Protein AF-A0A928Y426-F1 (afdb_monomer_lite)

Secondary structure (DSSP, 8-state):
--HHHHHHHHTTPPP-HHHHHHHHH--HHHHHHHHHHHHTT-GGGTTHHHHHHH----GGGS-HHHHTS-HHHHHHHHHHHHTT---HHHHHHHHHHHS-HHHHHHHHHHHHHHHHHHHSGGGHHHHS--TT-TT--PPP--HHHHHHTT--------TTT-HHHHHHHHHHHHHHHHHHHHHHHHHHT--

Structure (mmCIF, N/CA/C/O backbone):
data_AF-A0A928Y426-F1
#
_entry.id   AF-A0A928Y426-F1
#
loop_
_atom_site.group_PDB
_atom_site.id
_atom_site.type_symbol
_atom_site.label_atom_id
_atom_site.label_alt_id
_atom_site.label_comp_id
_atom_site.label_asym_id
_atom_site.label_entity_id
_atom_site.label_seq_id
_atom_site.pdbx_PDB_ins_code
_atom_site.Cartn_x
_atom_site.Cartn_y
_atom_site.Cartn_z
_atom_site.occupancy
_atom_site.B_iso_or_equiv
_atom_site.auth_seq_id
_atom_site.auth_comp_id
_atom_site.auth_asym_id
_atom_site.auth_atom_id
_atom_site.pdbx_PDB_model_num
ATOM 1 N N . MET A 1 1 ? 8.327 -2.956 -0.388 1.00 43.41 1 MET A N 1
ATOM 2 C CA . MET A 1 1 ? 7.237 -3.120 -1.381 1.00 43.41 1 MET A CA 1
ATOM 3 C C . MET A 1 1 ? 6.095 -2.187 -0.991 1.00 43.41 1 MET A C 1
ATOM 5 O O . MET A 1 1 ? 5.639 -2.289 0.141 1.00 43.41 1 MET A O 1
ATOM 9 N N . ASN A 1 2 ? 5.716 -1.233 -1.851 1.00 68.06 2 ASN A N 1
ATOM 10 C CA . ASN A 1 2 ? 4.832 -0.109 -1.499 1.00 68.06 2 ASN A CA 1
ATOM 11 C C . ASN A 1 2 ? 3.421 -0.568 -1.108 1.00 68.06 2 ASN A C 1
ATOM 13 O O . ASN A 1 2 ? 2.646 -1.008 -1.957 1.00 68.06 2 ASN A O 1
ATOM 17 N N . VAL A 1 3 ? 3.082 -0.442 0.170 1.00 74.50 3 VAL A N 1
ATOM 18 C CA . VAL A 1 3 ? 1.784 -0.855 0.713 1.00 74.50 3 VAL A CA 1
ATOM 19 C C . VAL A 1 3 ? 0.638 -0.051 0.090 1.00 74.50 3 VAL A C 1
ATOM 21 O O . VAL A 1 3 ? -0.395 -0.634 -0.222 1.00 74.50 3 VAL A O 1
ATOM 24 N N . MET A 1 4 ? 0.832 1.245 -0.183 1.00 74.25 4 MET A N 1
ATOM 25 C CA . MET A 1 4 ? -0.203 2.092 -0.791 1.00 74.25 4 MET A CA 1
ATOM 26 C C . MET A 1 4 ? -0.490 1.702 -2.236 1.00 74.25 4 MET A C 1
ATOM 28 O O . MET A 1 4 ? -1.647 1.583 -2.613 1.00 74.25 4 MET A O 1
ATOM 32 N N . ALA A 1 5 ? 0.548 1.443 -3.038 1.00 68.88 5 ALA A N 1
ATOM 33 C CA . ALA A 1 5 ? 0.358 0.998 -4.418 1.00 68.88 5 ALA A CA 1
ATOM 34 C C . ALA A 1 5 ? -0.376 -0.350 -4.467 1.00 68.88 5 ALA A C 1
ATOM 36 O O . ALA A 1 5 ? -1.279 -0.529 -5.277 1.00 68.88 5 ALA A O 1
ATOM 37 N N . ARG A 1 6 ? -0.049 -1.276 -3.555 1.00 71.94 6 ARG A N 1
ATOM 38 C CA . ARG A 1 6 ? -0.772 -2.551 -3.427 1.00 71.94 6 ARG A CA 1
ATOM 39 C C . ARG A 1 6 ? -2.228 -2.351 -3.005 1.00 71.94 6 ARG A C 1
ATOM 41 O O . ARG A 1 6 ? -3.095 -3.017 -3.558 1.00 71.94 6 ARG A O 1
ATOM 48 N N . ALA A 1 7 ? -2.494 -1.437 -2.072 1.00 79.25 7 ALA A N 1
ATOM 49 C CA . ALA A 1 7 ? -3.850 -1.096 -1.652 1.00 79.25 7 ALA A CA 1
ATOM 50 C C . ALA A 1 7 ? -4.660 -0.460 -2.795 1.00 79.25 7 ALA A C 1
ATOM 52 O O . ALA A 1 7 ? -5.790 -0.868 -3.037 1.00 79.25 7 ALA A O 1
ATOM 53 N N . LEU A 1 8 ? -4.070 0.474 -3.547 1.00 77.12 8 LEU A N 1
ATOM 54 C CA . LEU A 1 8 ? -4.697 1.113 -4.709 1.00 77.12 8 LEU A CA 1
ATOM 55 C C . LEU A 1 8 ? -5.036 0.092 -5.798 1.00 77.12 8 LEU A C 1
ATOM 57 O O . LEU A 1 8 ? -6.177 0.044 -6.250 1.00 77.12 8 LEU A O 1
ATOM 61 N N . VAL A 1 9 ? -4.089 -0.784 -6.146 1.00 75.06 9 VAL A N 1
ATOM 62 C CA . VAL A 1 9 ? -4.317 -1.860 -7.124 1.00 75.06 9 VAL A CA 1
ATOM 63 C C . VAL A 1 9 ? -5.414 -2.815 -6.651 1.00 75.06 9 VAL A C 1
ATOM 65 O O . VAL A 1 9 ? -6.283 -3.178 -7.439 1.00 75.06 9 VAL A O 1
ATOM 68 N N . ALA A 1 10 ? -5.424 -3.189 -5.368 1.00 76.44 10 ALA A N 1
ATOM 69 C CA . ALA A 1 10 ? -6.467 -4.045 -4.802 1.00 76.44 10 ALA A CA 1
ATOM 70 C C . ALA A 1 10 ? -7.857 -3.383 -4.821 1.00 76.44 10 ALA A C 1
ATOM 72 O O . ALA A 1 10 ? -8.858 -4.067 -5.009 1.00 76.44 10 ALA A O 1
ATOM 73 N N . LEU A 1 11 ? -7.912 -2.055 -4.690 1.00 80.50 11 LEU A N 1
ATOM 74 C CA . LEU A 1 11 ? -9.124 -1.247 -4.855 1.00 80.50 11 LEU A CA 1
ATOM 75 C C . LEU A 1 11 ? -9.514 -1.031 -6.331 1.00 80.50 11 LEU A C 1
ATOM 77 O O . LEU A 1 11 ? -10.494 -0.339 -6.604 1.00 80.50 11 LEU A O 1
ATOM 81 N N . GLY A 1 12 ? -8.757 -1.580 -7.287 1.00 73.06 12 GLY A N 1
ATOM 82 C CA . GLY A 1 12 ? -8.968 -1.376 -8.722 1.00 73.06 12 GLY A CA 1
ATOM 83 C C . GLY A 1 12 ? -8.598 0.028 -9.210 1.00 73.06 12 GLY A C 1
ATOM 84 O O . GLY A 1 12 ? -8.948 0.400 -10.329 1.00 73.06 12 GLY A O 1
ATOM 85 N N . ARG A 1 13 ? -7.901 0.823 -8.389 1.00 76.69 13 ARG A N 1
ATOM 86 C CA . ARG A 1 13 ? -7.422 2.162 -8.744 1.00 76.69 13 ARG A CA 1
ATOM 87 C C . ARG A 1 13 ? -6.037 2.050 -9.364 1.00 76.69 13 ARG A C 1
ATOM 89 O O . ARG A 1 13 ? -5.149 1.388 -8.824 1.00 76.69 13 ARG A O 1
ATOM 96 N N . LYS A 1 14 ? -5.839 2.711 -10.505 1.00 63.25 14 LYS A N 1
ATOM 97 C CA . LYS A 1 14 ? -4.519 2.804 -11.129 1.00 63.25 14 LYS A CA 1
ATOM 98 C C . LYS A 1 14 ? -3.688 3.799 -10.309 1.00 63.25 14 LYS A C 1
ATOM 100 O O . LYS A 1 14 ? -4.104 4.949 -10.222 1.00 63.25 14 LYS A O 1
ATOM 105 N N . PRO A 1 15 ? -2.560 3.395 -9.698 1.00 63.47 15 PRO A N 1
ATOM 106 C CA . PRO A 1 15 ? -1.772 4.312 -8.886 1.00 63.47 15 PRO A CA 1
ATOM 107 C C . PRO A 1 15 ? -1.229 5.445 -9.757 1.00 63.47 15 PRO A C 1
ATOM 109 O O . PRO A 1 15 ? -0.473 5.184 -10.694 1.00 63.47 15 PRO A O 1
ATOM 112 N N . ASP A 1 16 ? -1.603 6.683 -9.445 1.00 62.84 16 ASP A N 1
ATOM 113 C CA . ASP A 1 16 ? -0.993 7.874 -10.029 1.00 62.84 16 ASP A CA 1
ATOM 114 C C . ASP A 1 16 ? -0.145 8.627 -8.991 1.00 62.84 16 ASP A C 1
ATOM 116 O O . ASP A 1 16 ? -0.262 8.438 -7.775 1.00 62.84 16 ASP A O 1
ATOM 120 N N . TYR A 1 17 ? 0.768 9.461 -9.484 1.00 58.78 17 TYR A N 1
ATOM 121 C CA . TYR A 1 17 ? 1.712 10.195 -8.647 1.00 58.78 17 TYR A CA 1
ATOM 122 C C . TYR A 1 17 ? 1.028 11.178 -7.682 1.00 58.78 17 TYR A C 1
ATOM 124 O O . TYR A 1 17 ? 1.463 11.339 -6.539 1.00 58.78 17 TYR A O 1
ATOM 132 N N . GLN A 1 18 ? -0.057 11.817 -8.121 1.00 61.59 18 GLN A N 1
ATOM 133 C CA . GLN A 1 18 ? -0.792 12.783 -7.309 1.00 61.59 18 GLN A CA 1
ATOM 134 C C . GLN A 1 18 ? -1.529 12.080 -6.168 1.00 61.59 18 GLN A C 1
ATOM 136 O O . GLN A 1 18 ? -1.525 12.576 -5.042 1.00 61.59 18 GLN A O 1
ATOM 141 N N . GLU A 1 19 ? -2.098 10.903 -6.419 1.00 63.38 19 GLU A N 1
ATOM 142 C CA . GLU A 1 19 ? -2.762 10.082 -5.415 1.00 63.38 19 GLU A CA 1
ATOM 143 C C . GLU A 1 19 ? -1.775 9.523 -4.396 1.00 63.38 19 GLU A C 1
ATOM 145 O O . GLU A 1 19 ? -2.033 9.622 -3.197 1.00 63.38 19 GLU A O 1
ATOM 150 N N . ILE A 1 20 ? -0.623 9.001 -4.829 1.00 65.81 20 ILE A N 1
ATOM 151 C CA . ILE A 1 20 ? 0.401 8.501 -3.899 1.00 65.81 20 ILE A CA 1
ATOM 152 C C . ILE A 1 20 ? 0.909 9.635 -3.000 1.00 65.81 20 ILE A C 1
ATOM 154 O O . ILE A 1 20 ? 1.023 9.437 -1.794 1.00 65.81 20 ILE A O 1
ATOM 158 N N . ASN A 1 21 ? 1.159 10.830 -3.544 1.00 63.12 21 ASN A N 1
ATOM 159 C CA . ASN A 1 21 ? 1.617 11.979 -2.755 1.00 63.12 21 ASN A CA 1
ATOM 160 C C . ASN A 1 21 ? 0.513 12.544 -1.832 1.00 63.12 21 ASN A C 1
ATOM 162 O O . ASN A 1 21 ? 0.770 12.953 -0.697 1.00 63.12 21 ASN A O 1
ATOM 166 N N . ARG A 1 22 ? -0.751 12.503 -2.271 1.00 70.31 22 ARG A N 1
ATOM 167 C CA . ARG A 1 22 ? -1.907 12.836 -1.425 1.00 70.31 22 ARG A CA 1
ATOM 168 C C . ARG A 1 22 ? -1.990 11.887 -0.229 1.00 70.31 22 ARG A C 1
ATOM 170 O O . ARG A 1 22 ? -2.062 12.349 0.908 1.00 70.31 22 ARG A O 1
ATOM 177 N N . TYR A 1 23 ? -1.910 10.580 -0.477 1.00 70.69 23 TYR A N 1
ATOM 178 C CA . TYR A 1 23 ? -1.956 9.562 0.575 1.00 70.69 23 TYR A CA 1
ATOM 179 C C . TYR A 1 23 ? -0.674 9.481 1.413 1.00 70.69 23 TYR A C 1
ATOM 181 O O . TYR A 1 23 ? -0.707 8.991 2.539 1.00 70.69 23 TYR A O 1
ATOM 189 N N . ALA A 1 24 ? 0.437 10.020 0.910 1.00 64.88 24 ALA A N 1
ATOM 190 C CA . ALA A 1 24 ? 1.649 10.251 1.689 1.00 64.88 24 ALA A CA 1
ATOM 191 C C . ALA A 1 24 ? 1.424 11.259 2.817 1.00 64.88 24 ALA A C 1
ATOM 193 O O . ALA A 1 24 ? 1.921 11.087 3.929 1.00 64.88 24 ALA A O 1
ATOM 194 N N . SER A 1 25 ? 0.679 12.323 2.514 1.00 67.88 25 SER A N 1
ATOM 195 C CA . SER A 1 25 ? 0.364 13.376 3.478 1.00 67.88 25 SER A CA 1
ATOM 196 C C . SER A 1 25 ? -0.731 12.943 4.450 1.00 67.88 25 SER A C 1
ATOM 198 O O . SER A 1 25 ? -0.664 13.280 5.632 1.00 67.88 25 SER A O 1
ATOM 200 N N . ASP A 1 26 ? -1.707 12.180 3.958 1.00 75.31 26 ASP A N 1
ATOM 201 C CA . ASP A 1 26 ? -2.801 11.630 4.750 1.00 75.31 26 ASP A CA 1
ATOM 202 C C . ASP A 1 26 ? -3.183 10.223 4.263 1.00 75.31 26 ASP A C 1
ATOM 204 O O . ASP A 1 26 ? -3.899 10.055 3.276 1.00 75.31 26 ASP A O 1
ATOM 208 N N . VAL A 1 27 ? -2.693 9.196 4.962 1.00 80.31 27 VAL A N 1
ATOM 209 C CA . VAL A 1 27 ? -2.951 7.785 4.629 1.00 80.31 27 VAL A CA 1
ATOM 210 C C . VAL A 1 27 ? -4.323 7.305 5.115 1.00 80.31 27 VAL A C 1
ATOM 212 O O . VAL A 1 27 ? -4.790 6.250 4.681 1.00 80.31 27 VAL A O 1
ATOM 215 N N . GLU A 1 28 ? -4.989 8.053 6.004 1.00 85.31 28 GLU A N 1
ATOM 216 C CA . GLU A 1 28 ? -6.239 7.615 6.635 1.00 85.31 28 GLU A CA 1
ATOM 217 C C . GLU A 1 28 ? -7.351 7.291 5.629 1.00 85.31 28 GLU A C 1
ATOM 219 O O . GLU A 1 28 ? -7.972 6.237 5.786 1.00 85.31 28 GLU A O 1
ATOM 224 N N . PRO A 1 29 ? -7.601 8.091 4.572 1.00 87.19 29 PRO A N 1
ATOM 225 C CA . PRO A 1 29 ? -8.682 7.791 3.642 1.00 87.19 29 PRO A CA 1
ATOM 226 C C . PRO A 1 29 ? -8.416 6.512 2.836 1.00 87.19 29 PRO A C 1
ATOM 228 O O . PRO A 1 29 ? -9.332 5.721 2.633 1.00 87.19 29 PRO A O 1
ATOM 231 N N . LEU A 1 30 ? -7.162 6.254 2.438 1.00 85.69 30 LEU A N 1
ATOM 232 C CA . LEU A 1 30 ? -6.797 5.010 1.747 1.00 85.69 30 LEU A CA 1
ATOM 233 C C . LEU A 1 30 ? -6.942 3.793 2.664 1.00 85.69 30 LEU A C 1
ATOM 235 O O . LEU A 1 30 ? -7.379 2.730 2.226 1.00 85.69 30 LEU A O 1
ATOM 239 N N . LEU A 1 31 ? -6.579 3.951 3.938 1.00 88.25 31 LEU A N 1
ATOM 240 C CA . LEU A 1 31 ? -6.762 2.910 4.939 1.00 88.25 31 LEU A CA 1
ATOM 241 C C . LEU A 1 31 ? -8.239 2.591 5.128 1.00 88.25 31 LEU A C 1
ATOM 243 O O . LEU A 1 31 ? -8.596 1.417 5.115 1.00 88.25 31 LEU A O 1
ATOM 247 N N . ILE A 1 32 ? -9.087 3.610 5.278 1.00 90.62 32 ILE A N 1
ATOM 248 C CA . ILE A 1 32 ? -10.532 3.422 5.420 1.00 90.62 32 ILE A CA 1
ATOM 249 C C . ILE A 1 32 ? -11.066 2.666 4.202 1.00 90.62 32 ILE A C 1
ATOM 251 O O . ILE A 1 32 ? -11.596 1.573 4.379 1.00 90.62 32 ILE A O 1
ATOM 255 N N . ASP A 1 33 ? -10.834 3.173 2.988 1.00 90.38 33 ASP A N 1
ATOM 256 C CA . ASP A 1 33 ? -11.302 2.549 1.744 1.00 90.38 33 ASP A CA 1
ATOM 257 C C . ASP A 1 33 ? -10.889 1.071 1.648 1.00 90.38 33 ASP A C 1
ATOM 259 O O . ASP A 1 33 ? -11.709 0.204 1.339 1.00 90.38 33 ASP A O 1
ATOM 263 N N . TYR A 1 34 ? -9.621 0.768 1.946 1.00 91.00 34 TYR A N 1
ATOM 264 C CA . TYR A 1 34 ? -9.105 -0.595 1.880 1.00 91.00 34 TYR A CA 1
ATOM 265 C C . TYR A 1 34 ? -9.704 -1.510 2.956 1.00 91.00 34 TYR A C 1
ATOM 267 O O . TYR A 1 34 ? -10.069 -2.648 2.662 1.00 91.00 34 TYR A O 1
ATOM 275 N N . PHE A 1 35 ? -9.831 -1.035 4.198 1.00 92.25 35 PHE A N 1
ATOM 276 C CA . PHE A 1 35 ? -10.432 -1.823 5.274 1.00 92.25 35 PHE A CA 1
ATOM 277 C C . PHE A 1 35 ? -11.909 -2.107 5.004 1.00 92.25 35 PHE A C 1
ATOM 279 O O . PHE A 1 35 ? -12.344 -3.230 5.233 1.00 92.25 35 PHE A O 1
ATOM 286 N N . GLU A 1 36 ? -12.677 -1.143 4.491 1.00 92.31 36 GLU A N 1
ATOM 287 C CA . GLU A 1 36 ? -14.075 -1.394 4.122 1.00 92.31 36 GLU A CA 1
ATOM 288 C C . GLU A 1 36 ? -14.165 -2.407 2.971 1.00 92.31 36 GLU A C 1
ATOM 290 O O . GLU A 1 36 ? -14.926 -3.371 3.056 1.00 92.31 36 GLU A O 1
ATOM 295 N N . TYR A 1 37 ? -13.321 -2.256 1.943 1.00 92.00 37 TYR A N 1
ATOM 296 C CA . TYR A 1 37 ? -13.227 -3.199 0.826 1.00 92.00 37 TYR A CA 1
ATOM 297 C C . TYR A 1 37 ? -12.912 -4.632 1.279 1.00 92.00 37 TYR A C 1
ATOM 299 O O . TYR A 1 37 ? -13.513 -5.587 0.774 1.00 92.00 37 TYR A O 1
ATOM 307 N N . TRP A 1 38 ? -11.964 -4.780 2.206 1.00 92.00 38 TRP A N 1
ATOM 308 C CA . TRP A 1 38 ? -11.548 -6.070 2.744 1.00 92.00 38 TRP A CA 1
ATOM 309 C C . TRP A 1 38 ? -12.618 -6.682 3.652 1.00 92.00 38 TRP A C 1
ATOM 311 O O . TRP A 1 38 ? -13.008 -7.827 3.431 1.00 92.00 38 TRP A O 1
ATOM 321 N N . LEU A 1 39 ? -13.138 -5.927 4.625 1.00 90.50 39 LEU A N 1
ATOM 322 C CA . LEU A 1 39 ? -14.134 -6.424 5.580 1.00 90.50 39 LEU A CA 1
ATOM 323 C C . LEU A 1 39 ? -15.455 -6.812 4.902 1.00 90.50 39 LEU A C 1
ATOM 325 O O . LEU A 1 39 ? -16.113 -7.747 5.346 1.00 90.50 39 LEU A O 1
ATOM 329 N N . ASP A 1 40 ? -15.819 -6.165 3.792 1.00 90.50 40 ASP A N 1
ATOM 330 C CA . ASP A 1 40 ? -16.980 -6.559 2.979 1.00 90.50 40 ASP A CA 1
ATOM 331 C C . ASP A 1 40 ? -16.822 -7.923 2.296 1.00 90.50 40 ASP A C 1
ATOM 333 O O . ASP A 1 40 ? -17.812 -8.537 1.899 1.00 90.50 40 ASP A O 1
ATOM 337 N N . ARG A 1 41 ? -15.584 -8.398 2.142 1.00 87.75 41 ARG A N 1
ATOM 338 C CA . ARG A 1 41 ? -15.243 -9.674 1.499 1.00 87.75 41 ARG A CA 1
ATOM 339 C C . ARG A 1 41 ? -14.801 -10.741 2.491 1.00 87.75 41 ARG A C 1
ATOM 341 O O . ARG A 1 41 ? -14.589 -11.876 2.078 1.00 87.75 41 ARG A O 1
ATOM 348 N N . GLU A 1 42 ? -14.662 -10.391 3.766 1.00 89.19 42 GLU A N 1
ATOM 349 C CA . GLU A 1 42 ? -14.228 -11.288 4.828 1.00 89.19 42 GLU A CA 1
ATOM 350 C C . GLU A 1 42 ? -15.452 -11.953 5.481 1.00 89.19 42 GLU A C 1
ATOM 352 O O . GLU A 1 42 ? -16.204 -11.284 6.198 1.00 89.19 42 GLU A O 1
ATOM 357 N N . PRO A 1 43 ? -15.676 -13.267 5.288 1.00 84.12 43 PRO A N 1
ATOM 358 C CA . PRO A 1 43 ? -16.834 -13.951 5.863 1.00 84.12 43 PRO A CA 1
ATOM 359 C C . PRO A 1 43 ? -16.886 -13.857 7.393 1.00 84.12 43 PRO A C 1
ATOM 361 O O . PRO A 1 43 ? -17.970 -13.783 7.975 1.00 84.12 43 PRO A O 1
ATOM 364 N N . ALA A 1 44 ? -15.724 -13.810 8.056 1.00 83.31 44 ALA A N 1
ATOM 365 C CA . ALA A 1 44 ? -15.626 -13.666 9.508 1.00 83.31 44 ALA A CA 1
ATOM 366 C C . ALA A 1 44 ? -15.995 -12.257 10.025 1.00 83.31 44 ALA A C 1
ATOM 368 O O . ALA A 1 44 ? -16.118 -12.062 11.236 1.00 83.31 44 ALA A O 1
ATOM 369 N N . ALA A 1 45 ? -16.196 -11.290 9.125 1.00 84.88 45 ALA A N 1
ATOM 370 C CA . ALA A 1 45 ? -16.566 -9.906 9.415 1.00 84.88 45 ALA A CA 1
ATOM 371 C C . ALA A 1 45 ? -18.018 -9.573 9.010 1.00 84.88 45 ALA A C 1
ATOM 373 O O . ALA A 1 45 ? -18.370 -8.408 8.820 1.00 84.88 45 ALA A O 1
ATOM 374 N N . SER A 1 46 ? -18.898 -10.570 8.871 1.00 84.50 46 SER A N 1
ATOM 375 C CA . SER A 1 46 ? -20.311 -10.322 8.553 1.00 84.50 46 SER A CA 1
ATOM 376 C C . SER A 1 46 ? -20.962 -9.372 9.571 1.00 84.50 46 SER A C 1
ATOM 378 O O . SER A 1 46 ? -20.948 -9.632 10.771 1.00 84.50 46 SER A O 1
ATOM 380 N N . GLY A 1 47 ? -21.556 -8.271 9.096 1.00 86.81 47 GLY A N 1
ATOM 381 C CA . GLY A 1 47 ? -22.168 -7.251 9.961 1.00 86.81 47 GLY A CA 1
ATOM 382 C C . GLY A 1 47 ? -21.166 -6.334 10.675 1.00 86.81 47 GLY A C 1
ATOM 383 O O . GLY A 1 47 ? -21.528 -5.665 11.645 1.00 86.81 47 GLY A O 1
ATOM 384 N N . TRP A 1 48 ? -19.913 -6.262 10.205 1.00 89.75 48 TRP A N 1
ATOM 385 C CA . TRP A 1 48 ? -18.865 -5.445 10.827 1.00 89.75 48 TRP A CA 1
ATOM 386 C C . TRP A 1 48 ? -19.255 -3.971 11.005 1.00 89.75 48 TRP A C 1
ATOM 388 O O . TRP A 1 48 ? -18.795 -3.336 11.949 1.00 89.75 48 TRP A O 1
ATOM 398 N N . ARG A 1 49 ? -20.117 -3.406 10.144 1.00 89.06 49 ARG A N 1
ATOM 399 C CA . ARG A 1 49 ? -20.554 -2.000 10.235 1.00 89.06 49 ARG A CA 1
ATOM 400 C C . ARG A 1 49 ? -21.371 -1.730 11.500 1.00 89.06 49 ARG A C 1
ATOM 402 O O . ARG A 1 49 ? -21.135 -0.730 12.178 1.00 89.06 49 ARG A O 1
ATOM 409 N N . GLU A 1 50 ? -22.319 -2.602 11.825 1.00 86.69 50 GLU A N 1
ATOM 410 C CA . GLU A 1 50 ? -23.123 -2.548 13.047 1.00 86.69 50 GLU A CA 1
ATOM 411 C C . GLU A 1 50 ? -22.246 -2.751 14.285 1.00 86.69 50 GLU A C 1
ATOM 413 O O . GLU A 1 50 ? -22.316 -1.957 15.226 1.00 86.69 50 GLU A O 1
ATOM 418 N N . GLU A 1 51 ? -21.373 -3.759 14.255 1.00 85.88 51 GLU A N 1
ATOM 419 C CA . GLU A 1 51 ? -20.456 -4.046 15.359 1.00 85.88 51 GLU A CA 1
ATOM 420 C C . GLU A 1 51 ? -19.496 -2.876 15.612 1.00 85.88 51 GLU A C 1
ATOM 422 O O . GLU A 1 51 ? -19.281 -2.481 16.759 1.00 85.88 51 GLU A O 1
ATOM 427 N N . LEU A 1 52 ? -18.979 -2.253 14.552 1.00 86.44 52 LEU A N 1
ATOM 428 C CA . LEU A 1 52 ? -18.082 -1.107 14.643 1.00 86.44 52 LEU A CA 1
ATOM 429 C C . LEU A 1 52 ? -18.791 0.144 15.182 1.00 86.44 52 LEU A C 1
ATOM 431 O O . LEU A 1 52 ? -18.180 0.901 15.929 1.00 86.44 52 LEU A O 1
ATOM 435 N N . ARG A 1 53 ? -20.088 0.344 14.893 1.00 83.00 53 ARG A N 1
ATOM 436 C CA . ARG A 1 53 ? -20.891 1.411 15.530 1.00 83.00 53 ARG A CA 1
ATOM 437 C C . ARG A 1 53 ? -21.096 1.183 17.028 1.00 83.00 53 ARG A C 1
ATOM 439 O O . ARG A 1 53 ? -21.183 2.151 17.777 1.00 83.00 53 ARG A O 1
ATOM 446 N N . SER A 1 54 ? -21.168 -0.075 17.459 1.00 81.19 54 SER A N 1
ATOM 447 C CA . SER A 1 54 ? -21.262 -0.440 18.880 1.00 81.19 54 SER A CA 1
ATOM 448 C C . SER A 1 54 ? -19.907 -0.463 19.601 1.00 81.19 54 SER A C 1
ATOM 450 O O . SER A 1 54 ? -19.850 -0.597 20.824 1.00 81.19 54 SER A O 1
ATOM 452 N N . LEU A 1 55 ? -18.804 -0.330 18.857 1.00 79.50 55 LEU A N 1
ATOM 453 C CA . LEU A 1 55 ? -17.455 -0.424 19.388 1.00 79.50 55 LEU A CA 1
ATOM 454 C C . LEU A 1 55 ? -17.097 0.845 20.173 1.00 79.50 55 LEU A C 1
ATOM 456 O O . LEU A 1 55 ? -16.740 1.877 19.607 1.00 79.50 55 LEU A O 1
ATOM 460 N N . ALA A 1 56 ? -17.130 0.754 21.500 1.00 73.88 56 ALA A N 1
ATOM 461 C CA . ALA A 1 56 ? -16.565 1.789 22.354 1.00 73.88 56 ALA A CA 1
ATOM 462 C C . ALA A 1 56 ? -15.028 1.731 22.300 1.00 73.88 56 ALA A C 1
ATOM 464 O O . ALA A 1 56 ? -14.404 0.725 22.672 1.00 73.88 56 ALA A O 1
ATOM 465 N N . ILE A 1 57 ? -14.417 2.821 21.831 1.00 76.00 57 ILE A N 1
ATOM 466 C CA . ILE A 1 57 ? -12.962 2.986 21.801 1.00 76.00 57 ILE A CA 1
ATOM 467 C C . ILE A 1 57 ? -12.558 3.903 22.936 1.00 76.00 57 ILE A C 1
ATOM 469 O O . ILE A 1 57 ? -12.834 5.103 22.919 1.00 76.00 57 ILE A O 1
ATOM 473 N N . ASP A 1 58 ? -11.861 3.330 23.909 1.00 73.75 58 ASP A N 1
ATOM 474 C CA . ASP A 1 58 ? -11.176 4.123 24.913 1.00 73.75 58 ASP A CA 1
ATOM 475 C C . ASP A 1 58 ? -9.847 4.614 24.336 1.00 73.75 58 ASP A C 1
ATOM 477 O O . ASP A 1 58 ? -8.900 3.841 24.169 1.00 73.75 58 ASP A O 1
ATOM 481 N N . LYS A 1 59 ? -9.774 5.917 24.039 1.00 69.62 59 LYS A N 1
ATOM 482 C CA . LYS A 1 59 ? -8.563 6.544 23.499 1.00 69.62 59 LYS A CA 1
ATOM 483 C C . LYS A 1 59 ? -7.343 6.365 24.408 1.00 69.62 59 LYS A C 1
ATOM 485 O O . LYS A 1 59 ? -6.226 6.409 23.907 1.00 69.62 59 LYS A O 1
ATOM 490 N N . LYS A 1 60 ? -7.526 6.135 25.714 1.00 69.50 60 LYS A N 1
ATOM 491 C CA . LYS A 1 60 ? -6.414 5.943 26.661 1.00 69.50 60 LYS A CA 1
ATOM 492 C C . LYS A 1 60 ? -5.691 4.606 26.490 1.00 69.50 60 LYS A C 1
ATOM 494 O O . LYS A 1 60 ? -4.525 4.517 26.857 1.00 69.50 60 LYS A O 1
ATOM 499 N N . ASN A 1 61 ? -6.358 3.603 25.916 1.00 71.50 61 ASN A N 1
ATOM 500 C CA . ASN A 1 61 ? -5.799 2.264 25.695 1.00 71.50 61 ASN A CA 1
ATOM 501 C C . ASN A 1 61 ? -5.198 2.077 24.293 1.00 71.50 61 ASN A C 1
ATOM 503 O O . ASN A 1 61 ? -4.712 0.994 23.977 1.00 71.50 61 ASN A O 1
ATOM 507 N N . LEU A 1 62 ? -5.241 3.110 23.449 1.00 74.69 62 LEU A N 1
ATOM 508 C CA . LEU A 1 62 ? -4.657 3.075 22.112 1.00 74.69 62 LEU A CA 1
ATOM 509 C C . LEU A 1 62 ? -3.155 3.349 22.154 1.00 74.69 62 LEU A C 1
ATOM 511 O O . LEU A 1 62 ? -2.674 4.122 22.990 1.00 74.69 62 LEU A O 1
ATOM 515 N N . ASP A 1 63 ? -2.437 2.809 21.171 1.00 72.69 63 ASP A N 1
ATOM 516 C CA . ASP A 1 63 ? -1.051 3.189 20.906 1.00 72.69 63 ASP A CA 1
ATOM 517 C C . ASP A 1 63 ? -0.953 4.709 20.702 1.00 72.69 63 ASP A C 1
ATOM 519 O O . ASP A 1 63 ? -1.818 5.322 20.073 1.00 72.69 63 ASP A O 1
ATOM 523 N N . LYS A 1 64 ? 0.119 5.336 21.206 1.00 69.00 64 LYS A N 1
ATOM 524 C CA . LYS A 1 64 ? 0.306 6.800 21.140 1.00 69.00 64 LYS A CA 1
ATOM 525 C C . LYS A 1 64 ? 0.155 7.362 19.718 1.00 69.00 64 LYS A C 1
ATOM 527 O O . LYS A 1 64 ? -0.373 8.458 19.562 1.00 69.00 64 LYS A O 1
ATOM 532 N N . GLY A 1 65 ? 0.575 6.603 18.702 1.00 68.44 65 GLY A N 1
ATOM 533 C CA . GLY A 1 65 ? 0.452 6.974 17.289 1.00 68.44 65 GLY A CA 1
ATOM 534 C C . GLY A 1 65 ? -0.981 6.963 16.748 1.00 68.44 65 GLY A C 1
ATOM 535 O O . GLY A 1 65 ? -1.265 7.692 15.804 1.00 68.44 65 GLY A O 1
ATOM 536 N N . LEU A 1 66 ? -1.890 6.197 17.363 1.00 70.50 66 LEU A N 1
ATOM 537 C CA . LEU A 1 66 ? -3.313 6.113 17.011 1.00 70.50 66 LEU A CA 1
ATOM 538 C C . LEU A 1 66 ? -4.172 7.137 17.768 1.00 70.50 66 LEU A C 1
ATOM 540 O O . LEU A 1 66 ? -5.259 7.482 17.313 1.00 70.50 66 LEU A O 1
ATOM 544 N N . GLN A 1 67 ? -3.700 7.656 18.905 1.00 73.56 67 GLN A N 1
ATOM 545 C CA . GLN A 1 67 ? -4.454 8.622 19.720 1.00 73.56 67 GLN A CA 1
ATOM 546 C C . GLN A 1 67 ? -4.709 9.958 19.002 1.00 73.56 67 GLN A C 1
ATOM 548 O O . GLN A 1 67 ? -5.726 10.606 19.262 1.00 73.56 67 GLN A O 1
ATOM 553 N N . SER A 1 68 ? -3.808 10.358 18.100 1.00 71.44 68 SER A N 1
ATOM 554 C CA . SER A 1 68 ? -3.901 11.584 17.296 1.00 71.44 68 SER A CA 1
ATOM 555 C C . SER A 1 68 ? -4.623 11.402 15.955 1.00 71.44 68 SER A C 1
ATOM 557 O O . SER A 1 68 ? -4.752 12.370 15.209 1.00 71.44 68 SER A O 1
ATOM 559 N N . ARG A 1 69 ? -5.090 10.186 15.640 1.00 80.19 69 ARG A N 1
ATOM 560 C CA . ARG A 1 69 ? -5.682 9.825 14.342 1.00 80.19 69 ARG A CA 1
ATOM 561 C C . ARG A 1 69 ? -7.201 9.944 14.328 1.00 80.19 69 ARG A C 1
ATOM 563 O O . ARG A 1 69 ? -7.857 9.999 15.376 1.00 80.19 69 ARG A O 1
ATOM 570 N N . GLY A 1 70 ? -7.769 9.957 13.126 1.00 81.00 70 GLY A N 1
ATOM 571 C CA . GLY A 1 70 ? -9.208 9.963 12.908 1.00 81.00 70 GLY A CA 1
ATOM 572 C C . GLY A 1 70 ? -9.898 8.772 13.575 1.00 81.00 70 GLY A C 1
ATOM 573 O O . GLY A 1 70 ? -9.482 7.619 13.447 1.00 81.00 70 GLY A O 1
ATOM 574 N N . ALA A 1 71 ? -11.009 9.038 14.271 1.00 83.06 71 ALA A N 1
ATOM 575 C CA . ALA A 1 71 ? -11.736 8.018 15.033 1.00 83.06 71 ALA A CA 1
ATOM 576 C C . ALA A 1 71 ? -12.158 6.817 14.167 1.00 83.06 71 ALA A C 1
ATOM 578 O O . ALA A 1 71 ? -12.156 5.683 14.642 1.00 83.06 71 ALA A O 1
ATOM 579 N N . ARG A 1 72 ? -12.481 7.049 12.887 1.00 86.12 72 ARG A N 1
ATOM 580 C CA . ARG A 1 72 ? -12.895 6.002 11.943 1.00 86.12 72 ARG A CA 1
ATOM 581 C C . ARG A 1 72 ? -11.762 5.023 11.623 1.00 86.12 72 ARG A C 1
ATOM 583 O O . ARG A 1 72 ? -11.969 3.821 11.758 1.00 86.12 72 ARG A O 1
ATOM 590 N N . ALA A 1 73 ? -10.583 5.528 11.260 1.00 85.44 73 ALA A N 1
ATOM 591 C CA . ALA A 1 73 ? -9.411 4.708 10.950 1.00 85.44 73 ALA A CA 1
ATOM 592 C C . ALA A 1 73 ? -8.993 3.859 12.162 1.00 85.44 73 ALA A C 1
ATOM 594 O O . ALA A 1 73 ? -8.806 2.649 12.049 1.00 85.44 73 ALA A O 1
ATOM 595 N N . VAL A 1 74 ? -8.963 4.476 13.346 1.00 86.69 74 VAL A N 1
ATOM 596 C CA . VAL A 1 74 ? -8.685 3.786 14.614 1.00 86.69 74 VAL A CA 1
ATOM 597 C C . VAL A 1 74 ? -9.703 2.674 14.882 1.00 86.69 74 VAL A C 1
ATOM 599 O O . VAL A 1 74 ? -9.319 1.573 15.269 1.00 86.69 74 VAL A O 1
ATOM 602 N N . SER A 1 75 ? -10.992 2.931 14.640 1.00 88.31 75 SER A N 1
ATOM 603 C CA . SER A 1 75 ? -12.054 1.940 14.854 1.00 88.31 75 SER A CA 1
ATOM 604 C C . SER A 1 75 ? -11.900 0.703 13.985 1.00 88.31 75 SER A C 1
ATOM 606 O O . SER A 1 75 ? -12.105 -0.405 14.472 1.00 88.31 75 SER A O 1
ATOM 608 N N . LEU A 1 76 ? -11.522 0.880 12.720 1.00 89.94 76 LEU A N 1
ATOM 609 C CA . LEU A 1 76 ? -11.325 -0.221 11.777 1.00 89.94 76 LEU A CA 1
ATOM 610 C C . LEU A 1 76 ? -10.130 -1.094 12.173 1.00 89.94 76 LEU A C 1
ATOM 612 O O . LEU A 1 76 ? -10.241 -2.321 12.206 1.00 89.94 76 LEU A O 1
ATOM 616 N N . VAL A 1 77 ? -9.010 -0.464 12.539 1.00 88.44 77 VAL A N 1
ATOM 617 C CA . VAL A 1 77 ? -7.801 -1.171 12.985 1.00 88.44 77 VAL A CA 1
ATOM 618 C C . VAL A 1 77 ? -8.069 -1.949 14.275 1.00 88.44 77 VAL A C 1
ATOM 620 O O . VAL A 1 77 ? -7.742 -3.134 14.365 1.00 88.44 77 VAL A O 1
ATOM 623 N N . GLU A 1 78 ? -8.716 -1.321 15.258 1.00 86.94 78 GLU A N 1
ATOM 624 C CA . GLU A 1 78 ? -9.044 -1.971 16.530 1.00 86.94 78 GLU A CA 1
ATOM 625 C C . GLU A 1 78 ? -10.091 -3.076 16.376 1.00 86.94 78 GLU A C 1
ATOM 627 O O . GLU A 1 78 ? -9.984 -4.120 17.023 1.00 86.94 78 GLU A O 1
ATOM 632 N N . TYR A 1 79 ? -11.075 -2.895 15.494 1.00 89.12 79 TYR A N 1
ATOM 633 C CA . TYR A 1 79 ? -12.044 -3.935 15.167 1.00 89.12 79 TYR A CA 1
ATOM 634 C C . TYR A 1 79 ? -11.350 -5.195 14.634 1.00 89.12 79 TYR A C 1
ATOM 636 O O . TYR A 1 79 ? -11.519 -6.281 15.199 1.00 89.12 79 TYR A O 1
ATOM 644 N N . ALA A 1 80 ? -10.508 -5.036 13.607 1.00 89.00 80 ALA A N 1
ATOM 645 C CA . ALA A 1 80 ? -9.751 -6.136 13.017 1.00 89.00 80 ALA A CA 1
ATOM 646 C C . ALA A 1 80 ? -8.850 -6.822 14.058 1.00 89.00 80 ALA A C 1
ATOM 648 O O . ALA A 1 80 ? -8.820 -8.052 14.144 1.00 89.00 80 ALA A O 1
ATOM 649 N N . ARG A 1 81 ? -8.191 -6.038 14.923 1.00 86.75 81 ARG A N 1
ATOM 650 C CA . ARG A 1 81 ? -7.345 -6.546 16.012 1.00 86.75 81 ARG A CA 1
ATOM 651 C C . ARG A 1 81 ? -8.132 -7.377 17.029 1.00 86.75 81 ARG A C 1
ATOM 653 O O . ARG A 1 81 ? -7.702 -8.477 17.372 1.00 86.75 81 ARG A O 1
ATOM 660 N N . ARG A 1 82 ? -9.286 -6.889 17.502 1.00 87.19 82 ARG A N 1
ATOM 661 C CA . ARG A 1 82 ? -10.130 -7.588 18.494 1.00 87.19 82 ARG A CA 1
ATOM 662 C C . ARG A 1 82 ? -10.714 -8.887 17.947 1.00 87.19 82 ARG A C 1
ATOM 664 O O . ARG A 1 82 ? -10.758 -9.882 18.666 1.00 87.19 82 ARG A O 1
ATOM 671 N N . LYS A 1 83 ? -11.122 -8.888 16.677 1.00 87.50 83 LYS A N 1
ATOM 672 C CA . LYS A 1 83 ? -11.626 -10.078 15.975 1.00 87.50 83 LYS A CA 1
ATOM 673 C C . LYS A 1 83 ? -10.508 -11.007 15.483 1.00 87.50 83 LYS A C 1
ATOM 675 O O . LYS A 1 83 ? -10.810 -12.080 14.975 1.00 87.50 83 LYS A O 1
ATOM 680 N N . LYS A 1 84 ? -9.234 -10.631 15.676 1.00 87.44 84 LYS A N 1
ATOM 681 C CA . LYS A 1 84 ? -8.042 -11.363 15.211 1.00 87.44 84 LYS A CA 1
ATOM 682 C C . LYS A 1 84 ? -8.063 -11.635 13.701 1.00 87.44 84 LYS A C 1
ATOM 684 O O . LYS A 1 84 ? -7.572 -12.665 13.249 1.00 87.44 84 LYS A O 1
ATOM 689 N N . LEU A 1 85 ? -8.634 -10.707 12.938 1.00 89.19 85 LEU A N 1
ATOM 690 C CA . LEU A 1 85 ? -8.643 -10.756 11.482 1.00 89.19 85 LEU A CA 1
ATOM 691 C C . LEU A 1 85 ? -7.285 -10.299 10.959 1.00 89.19 85 LEU A C 1
ATOM 693 O O . LEU A 1 85 ? -6.685 -9.363 11.496 1.00 89.19 85 LEU A O 1
ATOM 697 N N . TYR A 1 86 ? -6.805 -10.956 9.910 1.00 87.25 86 TYR A N 1
ATOM 698 C CA . TYR A 1 86 ? -5.504 -10.658 9.336 1.00 87.25 86 TYR A CA 1
ATOM 699 C C . TYR A 1 86 ? -5.590 -10.570 7.820 1.00 87.25 86 TYR A C 1
ATOM 701 O O . TYR A 1 86 ? -5.895 -11.551 7.148 1.00 87.25 86 TYR A O 1
ATOM 709 N N . ASP A 1 87 ? -5.235 -9.400 7.303 1.00 88.50 87 ASP A N 1
ATOM 710 C CA . ASP A 1 87 ? -4.896 -9.203 5.903 1.00 88.50 87 ASP A CA 1
ATOM 711 C C . ASP A 1 87 ? -3.518 -8.524 5.820 1.00 88.50 87 ASP A C 1
ATOM 713 O O . ASP A 1 87 ? -3.273 -7.545 6.537 1.00 88.50 87 ASP A O 1
ATOM 717 N N . PRO A 1 88 ? -2.594 -9.017 4.973 1.00 81.38 88 PRO A N 1
ATOM 718 C CA . PRO A 1 88 ? -1.246 -8.468 4.874 1.00 81.38 88 PRO A CA 1
ATOM 719 C C . PRO A 1 88 ? -1.192 -6.977 4.514 1.00 81.38 88 PRO A C 1
ATOM 721 O O . PRO A 1 88 ? -0.289 -6.277 4.976 1.00 81.38 88 PRO A O 1
ATOM 724 N N . ILE A 1 89 ? -2.116 -6.478 3.685 1.00 82.75 89 ILE A N 1
ATOM 725 C CA . ILE A 1 89 ? -2.139 -5.070 3.263 1.00 82.75 89 ILE A CA 1
ATOM 726 C C . ILE A 1 89 ? -2.795 -4.221 4.356 1.00 82.75 89 ILE A C 1
ATOM 728 O O . ILE A 1 89 ? -2.232 -3.192 4.722 1.00 82.75 89 ILE A O 1
ATOM 732 N N . ALA A 1 90 ? -3.907 -4.671 4.947 1.00 86.12 90 ALA A N 1
ATOM 733 C CA . ALA A 1 90 ? -4.567 -3.997 6.068 1.00 86.12 90 ALA A CA 1
ATOM 734 C C . ALA A 1 90 ? -3.624 -3.851 7.270 1.00 86.12 90 ALA A C 1
ATOM 736 O O . ALA A 1 90 ? -3.514 -2.776 7.862 1.00 86.12 90 ALA A O 1
ATOM 737 N N . HIS A 1 91 ? -2.893 -4.918 7.601 1.00 84.81 91 HIS A N 1
ATOM 738 C CA . HIS A 1 91 ? -1.909 -4.911 8.678 1.00 84.81 91 HIS A CA 1
ATOM 739 C C . HIS A 1 91 ? -0.787 -3.903 8.413 1.00 84.81 91 HIS A C 1
ATOM 741 O O . HIS A 1 91 ? -0.402 -3.146 9.304 1.00 84.81 91 HIS A O 1
ATOM 747 N N . ALA A 1 92 ? -0.290 -3.857 7.176 1.00 82.06 92 ALA A N 1
ATOM 748 C CA . ALA A 1 92 ? 0.755 -2.925 6.791 1.00 82.06 92 ALA A CA 1
ATOM 749 C C . ALA A 1 92 ? 0.256 -1.466 6.753 1.00 82.06 92 ALA A C 1
ATOM 751 O O . ALA A 1 92 ? 0.960 -0.569 7.206 1.00 82.06 92 ALA A O 1
ATOM 752 N N . LEU A 1 93 ? -0.972 -1.204 6.295 1.00 82.81 93 LEU A N 1
ATOM 753 C CA . LEU A 1 93 ? -1.587 0.130 6.362 1.00 82.81 93 LEU A CA 1
ATOM 754 C C . LEU A 1 93 ? -1.770 0.581 7.818 1.00 82.81 93 LEU A C 1
ATOM 756 O O . LEU A 1 93 ? -1.402 1.701 8.168 1.00 82.81 93 LEU A O 1
ATOM 760 N N . GLY A 1 94 ? -2.263 -0.310 8.684 1.00 82.38 94 GLY A N 1
ATOM 761 C CA . GLY A 1 94 ? -2.430 -0.046 10.113 1.00 82.38 94 GLY A CA 1
ATOM 762 C C . GLY A 1 94 ? -1.109 0.251 10.825 1.00 82.38 94 GLY A C 1
ATOM 763 O O . GLY A 1 94 ? -1.043 1.178 11.629 1.00 82.38 94 GLY A O 1
ATOM 764 N N . SER A 1 95 ? -0.028 -0.464 10.495 1.00 78.06 95 SER A N 1
ATOM 765 C CA . SER A 1 95 ? 1.296 -0.153 11.042 1.00 78.06 95 SER A CA 1
ATOM 766 C C . SER A 1 95 ? 1.830 1.188 10.532 1.00 78.06 95 SER A C 1
ATOM 768 O O . SER A 1 95 ? 2.481 1.902 11.290 1.00 78.06 95 SER A O 1
ATOM 770 N N . THR A 1 96 ? 1.480 1.593 9.305 1.00 73.69 96 THR A N 1
ATOM 771 C CA . THR A 1 96 ? 1.867 2.900 8.742 1.00 73.69 96 THR A CA 1
ATOM 772 C C . THR A 1 96 ? 1.290 4.074 9.547 1.00 73.69 96 THR A C 1
ATOM 774 O O . THR A 1 96 ? 1.950 5.102 9.659 1.00 73.69 96 THR A O 1
ATOM 777 N N . LEU A 1 97 ? 0.120 3.925 10.188 1.00 71.44 97 LEU A N 1
ATOM 778 C CA . LEU A 1 97 ? -0.427 4.953 11.095 1.00 71.44 97 LEU A CA 1
ATOM 779 C C . LEU A 1 97 ? 0.453 5.203 12.328 1.00 71.44 97 LEU A C 1
ATOM 781 O O . LEU A 1 97 ? 0.469 6.323 12.852 1.00 71.44 97 LEU A O 1
ATOM 785 N N . ASN A 1 98 ? 1.173 4.171 12.778 1.00 63.72 98 ASN A N 1
ATOM 786 C CA . ASN A 1 98 ? 2.063 4.219 13.937 1.00 63.72 98 ASN A CA 1
ATOM 787 C C . ASN A 1 98 ? 3.458 4.776 13.607 1.00 63.72 98 ASN A C 1
ATOM 789 O O . ASN A 1 98 ? 4.179 5.153 14.530 1.00 63.72 98 ASN A O 1
ATOM 793 N N . TYR A 1 99 ? 3.843 4.853 12.329 1.00 61.34 99 TYR A N 1
ATOM 794 C CA . TYR A 1 99 ? 5.131 5.410 11.913 1.00 61.34 99 TYR A CA 1
ATOM 795 C C . TYR A 1 99 ? 5.026 6.910 11.602 1.00 61.34 99 TYR A C 1
ATOM 797 O O . TYR A 1 99 ? 4.065 7.388 11.000 1.00 61.34 99 TYR A O 1
ATOM 805 N N . GLU A 1 100 ? 6.031 7.676 12.032 1.00 53.84 100 GLU A N 1
ATOM 806 C CA . GLU A 1 100 ? 6.121 9.110 11.758 1.00 53.84 100 GLU A CA 1
ATOM 807 C C . GLU A 1 100 ? 6.344 9.398 10.266 1.00 53.84 100 GLU A C 1
ATOM 809 O O . GLU A 1 100 ? 7.015 8.640 9.560 1.00 53.84 100 GLU A O 1
ATOM 814 N N . LYS A 1 101 ? 5.845 10.560 9.820 1.00 52.94 101 LYS A N 1
ATOM 815 C CA . LYS A 1 101 ? 5.954 11.122 8.459 1.00 52.94 101 LYS A CA 1
ATOM 816 C C . LYS A 1 101 ? 7.341 10.921 7.807 1.00 52.94 101 LYS A C 1
ATOM 818 O O . LYS A 1 101 ? 7.428 10.539 6.647 1.00 52.94 101 LYS A O 1
ATOM 823 N N . SER A 1 102 ? 8.415 11.049 8.593 1.00 51.00 102 SER A N 1
ATOM 824 C CA . SER A 1 102 ? 9.821 10.892 8.174 1.00 51.00 102 SER A CA 1
ATOM 825 C C . SER A 1 102 ? 10.198 9.489 7.659 1.00 51.00 102 SER A C 1
ATOM 827 O O . SER A 1 102 ? 11.044 9.349 6.775 1.00 51.00 102 SER A O 1
ATOM 829 N N . HIS A 1 103 ? 9.572 8.419 8.164 1.00 51.72 103 HIS A N 1
ATOM 830 C CA . HIS A 1 103 ? 9.828 7.063 7.656 1.00 51.72 103 HIS A CA 1
ATOM 831 C C . HIS A 1 103 ? 9.155 6.835 6.292 1.00 51.72 103 HIS A C 1
ATOM 833 O O . HIS A 1 103 ? 9.600 6.000 5.501 1.00 51.72 103 HIS A O 1
ATOM 839 N N . PHE A 1 104 ? 8.100 7.600 6.004 1.00 52.09 104 PHE A N 1
ATOM 840 C CA . PHE A 1 104 ? 7.363 7.535 4.750 1.00 52.09 104 PHE A CA 1
ATOM 841 C C . PHE A 1 104 ? 8.016 8.369 3.648 1.00 52.09 104 PHE A C 1
ATOM 843 O O . PHE A 1 104 ? 8.115 7.889 2.522 1.00 52.09 104 PHE A O 1
ATOM 850 N N . ASP A 1 105 ? 8.585 9.531 3.985 1.00 51.44 105 ASP A N 1
ATOM 851 C CA . ASP A 1 105 ? 9.411 10.313 3.055 1.00 51.44 105 ASP A CA 1
ATOM 852 C C . ASP A 1 105 ? 10.533 9.451 2.445 1.00 51.44 105 ASP A C 1
ATOM 854 O O . ASP A 1 105 ? 10.807 9.547 1.255 1.00 51.44 105 ASP A O 1
ATOM 858 N N . LYS A 1 106 ? 11.105 8.508 3.211 1.00 52.41 106 LYS A N 1
ATOM 859 C CA . LYS A 1 106 ? 12.104 7.535 2.721 1.00 52.41 106 LYS A CA 1
ATOM 860 C C . LYS A 1 106 ? 11.522 6.460 1.787 1.00 52.41 106 LYS A C 1
ATOM 862 O O . LYS A 1 106 ? 12.196 6.001 0.865 1.00 52.41 106 LYS A O 1
ATOM 867 N N . LEU A 1 107 ? 10.273 6.043 2.007 1.00 47.56 107 LEU A N 1
ATOM 868 C CA . LEU A 1 1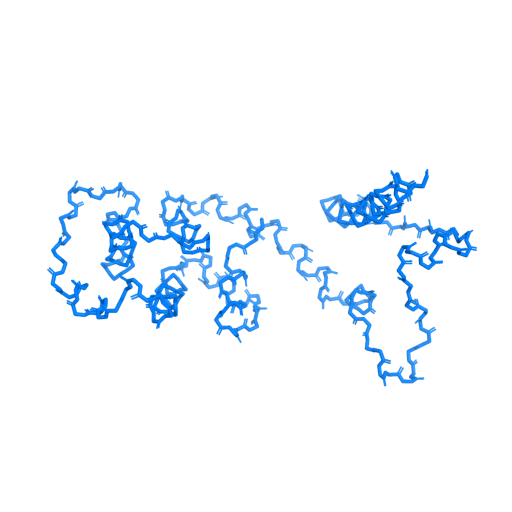07 ? 9.567 5.082 1.147 1.00 47.56 107 LEU A CA 1
ATOM 869 C C . LEU A 1 107 ? 9.095 5.725 -0.163 1.00 47.56 107 LEU A C 1
ATOM 871 O O . LEU A 1 107 ? 9.144 5.081 -1.204 1.00 47.56 107 LEU A O 1
ATOM 875 N N . VAL A 1 108 ? 8.674 6.988 -0.123 1.00 49.88 108 VAL A N 1
ATOM 876 C CA . VAL A 1 108 ? 8.292 7.771 -1.306 1.00 49.88 108 VAL A CA 1
ATOM 877 C C . VAL A 1 108 ? 9.523 8.177 -2.102 1.00 49.88 108 VAL A C 1
ATOM 879 O O . VAL A 1 108 ? 9.532 7.983 -3.313 1.00 49.88 108 VAL A O 1
ATOM 882 N N . ALA A 1 109 ? 10.585 8.640 -1.436 1.00 50.97 109 ALA A N 1
ATOM 883 C CA . ALA A 1 109 ? 11.850 8.997 -2.079 1.00 50.97 109 ALA A CA 1
ATOM 884 C C . ALA A 1 109 ? 12.504 7.816 -2.810 1.00 50.97 109 ALA A C 1
ATOM 886 O O . ALA A 1 109 ? 13.165 8.033 -3.812 1.00 50.97 109 ALA A O 1
ATOM 887 N N . SER A 1 110 ? 12.284 6.573 -2.365 1.00 53.25 110 SER A N 1
ATOM 888 C CA . SER A 1 110 ? 12.762 5.375 -3.075 1.00 53.25 110 SER A CA 1
ATOM 889 C C . SER A 1 110 ? 11.804 4.868 -4.162 1.00 53.25 110 SER A C 1
ATOM 891 O O . SER A 1 110 ? 12.228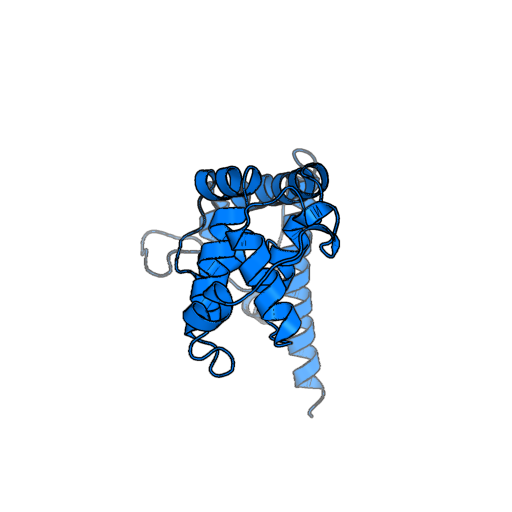 4.134 -5.054 1.00 53.25 110 SER A O 1
ATOM 893 N N . LEU A 1 111 ? 10.519 5.250 -4.128 1.00 47.59 111 LEU A N 1
ATOM 894 C CA . LEU A 1 111 ? 9.534 4.870 -5.147 1.00 47.59 111 LEU A CA 1
ATOM 895 C C . LEU A 1 111 ? 9.440 5.839 -6.312 1.00 47.59 111 LEU A C 1
ATOM 897 O O . LEU A 1 111 ? 9.119 5.417 -7.417 1.00 47.59 111 LEU A O 1
ATOM 901 N N . LEU A 1 112 ? 9.674 7.117 -6.048 1.00 52.62 112 LEU A N 1
ATOM 902 C CA . LEU A 1 112 ? 9.607 8.192 -7.024 1.00 52.62 112 LEU A CA 1
ATOM 903 C C . LEU A 1 112 ? 10.574 7.976 -8.197 1.00 52.62 112 LEU A C 1
ATOM 905 O O . LEU A 1 112 ? 10.098 7.886 -9.328 1.00 52.62 112 LEU A O 1
ATOM 909 N N . PRO A 1 113 ? 11.878 7.744 -7.952 1.00 49.53 113 PRO A N 1
ATOM 910 C CA . PRO A 1 113 ? 12.842 7.477 -9.016 1.00 49.53 113 PRO A CA 1
ATOM 911 C C . PRO A 1 113 ? 12.547 6.167 -9.752 1.00 49.53 113 PRO A C 1
ATOM 913 O O . PRO A 1 113 ? 12.779 6.058 -10.955 1.00 49.53 113 PRO A O 1
ATOM 916 N N . LEU A 1 114 ? 12.006 5.168 -9.043 1.00 49.22 114 LEU A N 1
ATOM 917 C CA . LEU A 1 114 ? 11.647 3.871 -9.611 1.00 49.22 114 LEU A CA 1
ATOM 918 C C . LEU A 1 114 ? 10.416 3.985 -10.523 1.00 49.22 114 LEU A C 1
ATOM 920 O O . LEU A 1 114 ? 10.433 3.489 -11.642 1.00 49.22 114 LEU A O 1
ATOM 924 N N . MET A 1 115 ? 9.352 4.658 -10.083 1.00 46.28 115 MET A N 1
ATOM 925 C CA . MET A 1 115 ? 8.139 4.837 -10.880 1.00 46.28 115 MET A CA 1
ATOM 926 C C . MET A 1 115 ? 8.361 5.788 -12.048 1.00 46.28 115 MET A C 1
ATOM 928 O O . MET A 1 115 ? 7.942 5.448 -13.151 1.00 46.28 115 MET A O 1
ATOM 932 N N . GLU A 1 116 ? 9.056 6.916 -11.860 1.00 50.09 116 GLU A N 1
ATOM 933 C CA . GLU A 1 116 ? 9.412 7.806 -12.972 1.00 50.09 116 GLU A CA 1
ATOM 934 C C . GLU A 1 116 ? 10.205 7.048 -14.038 1.00 50.09 116 GLU A C 1
ATOM 936 O O . GLU A 1 116 ? 9.867 7.134 -15.215 1.00 50.09 116 GLU A O 1
ATOM 941 N N . LYS A 1 117 ? 11.172 6.205 -13.665 1.00 47.28 117 LYS A N 1
ATOM 942 C CA . LYS A 1 117 ? 11.991 5.487 -14.656 1.00 47.28 117 LYS A CA 1
ATOM 943 C C . LYS A 1 117 ? 11.370 4.219 -15.239 1.00 47.28 117 LYS A C 1
ATOM 945 O O . LYS A 1 117 ? 11.785 3.805 -16.319 1.00 47.28 117 LYS A O 1
ATOM 950 N N . LEU A 1 118 ? 10.366 3.632 -14.586 1.00 42.88 118 LEU A N 1
ATOM 951 C CA . LEU A 1 118 ? 9.574 2.523 -15.137 1.00 42.88 118 LEU A CA 1
ATOM 952 C C . LEU A 1 118 ? 8.405 3.006 -16.015 1.00 42.88 118 LEU A C 1
ATOM 954 O O . LEU A 1 118 ? 7.913 2.232 -16.829 1.00 42.88 118 LEU A O 1
ATOM 958 N N . THR A 1 119 ? 7.951 4.257 -15.867 1.00 40.16 119 THR A N 1
ATOM 959 C CA . THR A 1 119 ? 6.760 4.777 -16.573 1.00 40.16 119 THR A CA 1
ATOM 960 C C . THR A 1 119 ? 7.045 5.890 -17.577 1.00 40.16 119 THR A C 1
ATOM 962 O O . THR A 1 119 ? 6.169 6.199 -18.384 1.00 40.16 119 THR A O 1
ATOM 965 N N . THR A 1 120 ? 8.253 6.465 -17.600 1.00 43.91 120 THR A N 1
ATOM 966 C CA . THR A 1 120 ? 8.610 7.512 -18.569 1.00 43.91 120 THR A CA 1
ATOM 967 C C . THR A 1 120 ? 9.685 7.056 -19.560 1.00 43.91 120 THR A C 1
ATOM 969 O O . THR A 1 120 ? 10.678 6.413 -19.217 1.00 43.91 120 THR A O 1
ATOM 972 N N . GLY A 1 121 ? 9.476 7.397 -20.835 1.00 52.75 121 GLY A N 1
ATOM 973 C CA . GLY A 1 121 ? 10.449 7.212 -21.914 1.00 52.75 121 GLY A CA 1
ATOM 974 C C . GLY A 1 121 ? 10.554 5.791 -22.490 1.00 52.75 121 GLY A C 1
ATOM 975 O O . GLY A 1 121 ? 9.646 4.968 -22.390 1.00 52.75 121 GLY A O 1
ATOM 976 N N . ARG A 1 122 ? 11.691 5.509 -23.142 1.00 45.88 122 ARG A N 1
ATOM 977 C CA . ARG A 1 122 ? 11.987 4.235 -23.836 1.00 45.88 122 ARG A CA 1
ATOM 978 C C . ARG A 1 122 ? 11.998 3.004 -22.914 1.00 45.88 122 ARG A C 1
ATOM 980 O O . ARG A 1 122 ? 11.828 1.897 -23.412 1.00 45.88 122 ARG A O 1
ATOM 987 N N . THR A 1 123 ? 12.172 3.183 -21.604 1.00 44.25 123 THR A N 1
ATOM 988 C CA . THR A 1 123 ? 12.255 2.101 -20.606 1.00 44.25 123 THR A CA 1
ATOM 989 C C . THR A 1 123 ? 10.889 1.477 -20.305 1.00 44.25 123 THR A C 1
ATOM 991 O O . THR A 1 123 ? 10.792 0.260 -20.178 1.00 44.25 123 THR A O 1
ATOM 994 N N . ALA A 1 124 ? 9.814 2.275 -20.289 1.00 45.22 124 ALA A N 1
ATOM 995 C CA . ALA A 1 124 ? 8.448 1.787 -20.066 1.00 45.22 124 ALA A CA 1
ATOM 996 C C . ALA A 1 124 ? 8.002 0.784 -21.141 1.00 45.22 124 ALA A C 1
ATOM 998 O O . ALA A 1 124 ? 7.373 -0.225 -20.843 1.00 45.22 124 ALA A O 1
ATOM 999 N N . SER A 1 125 ? 8.411 1.017 -22.387 1.00 48.78 125 SER A N 1
ATOM 1000 C CA . SER A 1 125 ? 8.085 0.145 -23.517 1.00 48.78 125 SER A CA 1
ATOM 1001 C C . SER A 1 125 ? 9.048 -1.035 -23.705 1.00 48.78 125 SER A C 1
ATOM 1003 O O . SER A 1 125 ? 8.790 -1.895 -24.537 1.00 48.78 125 SER A O 1
ATOM 1005 N N . LEU A 1 126 ? 10.133 -1.113 -22.924 1.00 51.00 126 LEU A N 1
ATOM 1006 C CA . LEU A 1 126 ? 10.940 -2.335 -22.788 1.00 51.00 126 LEU A CA 1
ATOM 1007 C C . LEU A 1 126 ? 10.376 -3.278 -21.711 1.00 51.00 126 LEU A C 1
ATOM 1009 O O . LEU A 1 126 ? 10.572 -4.484 -21.797 1.00 51.00 126 LEU A O 1
ATOM 1013 N N . LEU A 1 127 ? 9.679 -2.738 -20.705 1.00 48.53 127 LEU A N 1
ATOM 1014 C CA . LEU A 1 127 ? 9.088 -3.496 -19.590 1.00 48.53 127 LEU A CA 1
ATOM 1015 C C . LEU A 1 127 ? 7.604 -3.842 -19.796 1.00 48.53 127 LEU A C 1
ATOM 1017 O O . LEU A 1 127 ? 7.109 -4.813 -19.230 1.00 48.53 127 LEU A O 1
ATOM 1021 N N . SER A 1 128 ? 6.885 -3.052 -20.591 1.00 45.12 128 SER A N 1
ATOM 1022 C CA . SER A 1 128 ? 5.535 -3.334 -21.092 1.00 45.12 128 SER A CA 1
ATOM 1023 C C . SER A 1 128 ? 5.495 -3.026 -22.586 1.00 45.12 128 SER A C 1
ATOM 1025 O O . SER A 1 128 ? 5.026 -1.955 -22.976 1.00 45.12 128 SER A O 1
ATOM 1027 N N . PRO A 1 129 ? 6.054 -3.909 -23.428 1.00 51.34 129 PRO A N 1
ATOM 1028 C CA . PRO A 1 129 ? 5.923 -3.765 -24.868 1.00 51.34 129 PRO A CA 1
ATOM 1029 C C . PRO A 1 129 ? 4.449 -3.895 -25.267 1.00 51.34 129 PRO A C 1
ATOM 1031 O O . PRO A 1 129 ? 3.738 -4.771 -24.767 1.00 51.34 129 PRO A O 1
ATOM 1034 N N . GLU A 1 130 ? 3.989 -3.031 -26.171 1.00 52.44 130 GLU A N 1
ATOM 1035 C CA . GLU A 1 130 ? 2.713 -3.240 -26.851 1.00 52.44 130 GLU A CA 1
ATOM 1036 C C . GLU A 1 130 ? 2.919 -4.368 -27.864 1.00 52.44 130 GLU A C 1
ATOM 1038 O O . GLU A 1 130 ? 3.443 -4.161 -28.954 1.00 52.44 130 GLU A O 1
ATOM 1043 N N . LEU A 1 131 ? 2.550 -5.590 -27.470 1.00 49.97 131 LEU A N 1
ATOM 1044 C CA . LEU A 1 131 ? 2.694 -6.807 -28.285 1.00 49.97 131 LEU A CA 1
ATOM 1045 C C . LEU A 1 131 ? 1.898 -6.750 -29.604 1.00 49.97 131 LEU A C 1
ATOM 1047 O O . LEU A 1 131 ? 2.114 -7.575 -30.492 1.00 49.97 131 LEU A O 1
ATOM 1051 N N . ASP A 1 132 ? 1.008 -5.767 -29.722 1.00 51.84 132 ASP A N 1
ATOM 1052 C CA . ASP A 1 132 ? -0.002 -5.651 -30.764 1.00 51.84 132 ASP A CA 1
ATOM 1053 C C . ASP A 1 132 ? 0.319 -4.519 -31.763 1.00 51.84 132 ASP A C 1
ATOM 1055 O O . ASP A 1 132 ? -0.448 -4.315 -32.705 1.00 51.84 132 ASP A O 1
ATOM 1059 N N . ASP A 1 133 ? 1.424 -3.779 -31.574 1.00 56.22 133 ASP A N 1
ATOM 1060 C CA . ASP A 1 133 ? 1.852 -2.694 -32.467 1.00 56.22 133 ASP A CA 1
ATOM 1061 C C . ASP A 1 133 ? 2.779 -3.225 -33.583 1.00 56.22 133 ASP A C 1
ATOM 1063 O O . ASP A 1 133 ? 3.962 -3.489 -33.348 1.00 56.22 133 ASP A O 1
ATOM 1067 N N . PRO A 1 134 ? 2.298 -3.349 -34.836 1.00 55.28 134 PRO A N 1
ATOM 1068 C CA . PRO A 1 134 ? 3.102 -3.822 -35.962 1.00 55.28 134 PRO A CA 1
ATOM 1069 C C . PRO A 1 134 ? 4.199 -2.836 -36.405 1.00 55.28 134 PRO A C 1
ATOM 1071 O O . PRO A 1 134 ? 4.962 -3.157 -37.319 1.00 55.28 134 PRO A O 1
ATOM 1074 N N . THR A 1 135 ? 4.281 -1.639 -35.813 1.00 56.56 135 THR A N 1
ATOM 1075 C CA . THR A 1 135 ? 5.327 -0.643 -36.094 1.00 56.56 135 THR A CA 1
ATOM 1076 C C . THR A 1 135 ? 6.474 -0.647 -35.078 1.00 56.56 135 THR A C 1
ATOM 1078 O O . THR A 1 135 ? 7.517 -0.034 -35.340 1.00 56.56 135 THR A O 1
ATOM 1081 N N . ASP A 1 136 ? 6.349 -1.384 -33.967 1.00 56.53 136 ASP A N 1
ATOM 1082 C CA . ASP A 1 136 ? 7.433 -1.553 -32.999 1.00 56.53 136 ASP A CA 1
ATOM 1083 C C . ASP A 1 136 ? 8.397 -2.666 -33.441 1.00 56.53 136 ASP A C 1
ATOM 1085 O O . ASP A 1 136 ? 8.149 -3.861 -33.309 1.00 56.53 136 ASP A O 1
ATOM 1089 N N . TRP A 1 137 ? 9.537 -2.260 -33.998 1.00 56.47 137 TRP A N 1
ATOM 1090 C CA . TRP A 1 137 ? 10.586 -3.154 -34.497 1.00 56.47 137 TRP A CA 1
ATOM 1091 C C . TRP A 1 137 ? 11.482 -3.734 -33.390 1.00 56.47 137 TRP A C 1
ATOM 1093 O O . TRP A 1 137 ? 12.423 -4.476 -33.691 1.00 56.47 137 TRP A O 1
ATOM 1103 N N . ARG A 1 138 ? 11.266 -3.363 -32.119 1.00 60.72 138 ARG A N 1
ATOM 1104 C CA . ARG A 1 138 ? 12.139 -3.788 -31.021 1.00 60.72 138 ARG A CA 1
ATOM 1105 C C . ARG A 1 138 ? 11.891 -5.256 -30.666 1.00 60.72 138 ARG A C 1
ATOM 1107 O O . ARG A 1 138 ? 10.760 -5.629 -30.366 1.00 60.72 138 ARG A O 1
ATOM 1114 N N . PRO A 1 139 ? 12.940 -6.093 -30.624 1.00 55.94 139 PRO A N 1
ATOM 1115 C CA . PRO A 1 139 ? 12.791 -7.472 -30.193 1.00 55.94 139 PRO A CA 1
ATOM 1116 C C . PRO A 1 139 ? 12.479 -7.516 -28.694 1.00 55.94 139 PRO A C 1
ATOM 1118 O O . PRO A 1 139 ? 13.287 -7.092 -27.867 1.00 55.94 139 PRO A O 1
ATOM 1121 N N . VAL A 1 140 ? 11.308 -8.047 -28.350 1.00 61.69 140 VAL A N 1
ATOM 1122 C CA . VAL A 1 140 ? 10.961 -8.433 -26.980 1.00 61.69 140 VAL A CA 1
ATOM 1123 C C . VAL A 1 140 ? 11.603 -9.788 -26.710 1.00 61.69 140 VAL A C 1
ATOM 1125 O O . VAL A 1 140 ? 11.406 -10.735 -27.470 1.00 61.69 140 VAL A O 1
ATOM 1128 N N . PHE A 1 141 ? 12.388 -9.889 -25.644 1.00 66.31 141 PHE A N 1
ATOM 1129 C CA . PHE A 1 141 ? 13.024 -11.137 -25.240 1.00 66.31 141 PHE A CA 1
ATOM 1130 C C . PHE A 1 141 ? 12.960 -11.294 -23.723 1.00 66.31 141 PHE A C 1
ATOM 1132 O O . PHE A 1 141 ? 12.992 -10.312 -22.983 1.00 66.31 141 PHE A O 1
ATOM 1139 N N . ASP A 1 142 ? 12.893 -12.541 -23.268 1.00 72.94 142 ASP A N 1
ATOM 1140 C CA . ASP A 1 142 ? 13.038 -12.911 -21.865 1.00 72.94 142 ASP A CA 1
ATOM 1141 C C . ASP A 1 142 ? 14.386 -13.613 -21.629 1.00 72.94 142 ASP A C 1
ATOM 1143 O O . ASP A 1 142 ? 15.091 -14.014 -22.564 1.00 72.94 142 ASP A O 1
ATOM 1147 N N . TRP A 1 143 ? 14.766 -13.768 -20.359 1.00 79.31 143 TRP A N 1
ATOM 1148 C CA . TRP A 1 143 ? 16.012 -14.448 -19.998 1.00 79.31 143 TRP A CA 1
ATOM 1149 C C . TRP A 1 143 ? 16.074 -15.887 -20.503 1.00 79.31 143 TRP A C 1
ATOM 1151 O O . TRP A 1 143 ? 17.144 -16.352 -20.889 1.00 79.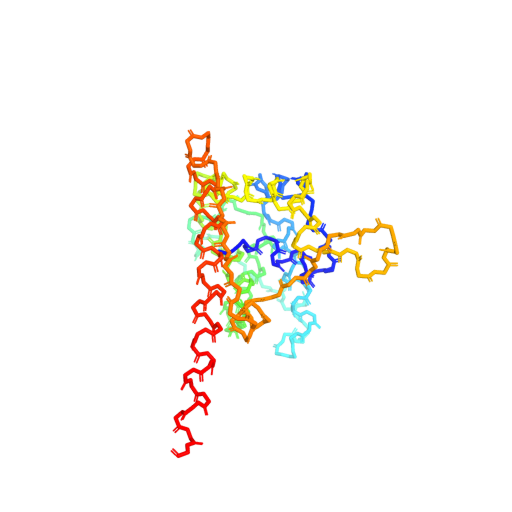31 143 TRP A O 1
ATOM 1161 N N . THR A 1 144 ? 14.940 -16.582 -20.552 1.00 74.38 144 THR A N 1
ATOM 1162 C CA . THR A 1 144 ? 14.851 -17.960 -21.048 1.00 74.38 144 THR A CA 1
ATOM 1163 C C . THR A 1 144 ? 15.266 -18.046 -22.517 1.00 74.38 144 THR A C 1
ATOM 1165 O O . THR A 1 144 ? 16.082 -18.887 -22.894 1.00 74.38 144 THR A O 1
ATOM 1168 N N . SER A 1 145 ? 14.754 -17.136 -23.342 1.00 72.62 145 SER A N 1
ATOM 1169 C CA . SER A 1 145 ? 15.026 -17.045 -24.775 1.00 72.62 145 SER A CA 1
ATOM 1170 C C . SER A 1 145 ? 16.482 -16.675 -25.033 1.00 72.62 145 SER A C 1
ATOM 1172 O O . SER A 1 145 ? 17.138 -17.299 -25.866 1.00 72.62 145 SER A O 1
ATOM 1174 N N . VAL A 1 146 ? 17.023 -15.718 -24.273 1.00 81.75 146 VAL A N 1
ATOM 1175 C CA . VAL A 1 146 ? 18.443 -15.341 -24.343 1.00 81.75 146 VAL A CA 1
ATOM 1176 C C . VAL A 1 146 ? 19.344 -16.530 -24.012 1.00 81.75 146 VAL A C 1
ATOM 1178 O O . VAL A 1 146 ? 20.278 -16.809 -24.762 1.00 81.75 146 VAL A O 1
ATOM 1181 N N . ILE A 1 147 ? 19.065 -17.249 -22.920 1.00 82.81 147 ILE A N 1
ATOM 1182 C CA . ILE A 1 147 ? 19.876 -18.391 -22.477 1.00 82.81 147 ILE A CA 1
ATOM 1183 C C . ILE A 1 147 ? 19.837 -19.519 -23.514 1.00 82.81 147 ILE A C 1
ATOM 1185 O O . ILE A 1 147 ? 20.886 -20.047 -23.879 1.00 82.81 147 ILE A O 1
ATOM 1189 N N . HIS A 1 148 ? 18.656 -19.867 -24.032 1.00 76.31 148 HIS A N 1
ATOM 1190 C CA . HIS A 1 148 ? 18.512 -20.933 -25.030 1.00 76.31 148 HIS A CA 1
ATOM 1191 C C . HIS A 1 148 ? 19.207 -20.624 -26.359 1.00 76.31 148 HIS A C 1
ATOM 1193 O O . HIS A 1 148 ? 19.714 -21.536 -27.009 1.00 76.31 148 HIS A O 1
ATOM 1199 N N . LEU A 1 149 ? 19.252 -19.352 -26.760 1.00 80.38 149 LEU A N 1
ATOM 1200 C CA . LEU A 1 149 ? 19.911 -18.916 -27.992 1.00 80.38 149 LEU A CA 1
ATOM 1201 C C . LEU A 1 149 ? 21.415 -18.651 -27.810 1.00 80.38 149 LEU A C 1
ATOM 1203 O O . LEU A 1 149 ? 22.087 -18.302 -28.779 1.00 80.38 149 LEU A O 1
ATOM 1207 N N . GLY A 1 150 ? 21.951 -18.791 -26.590 1.00 79.81 150 GLY A N 1
ATOM 1208 C CA . GLY A 1 150 ? 23.336 -18.424 -26.278 1.00 79.81 150 GLY A CA 1
ATOM 1209 C C . GLY A 1 150 ? 23.610 -16.927 -26.464 1.00 79.81 150 GLY A C 1
ATOM 1210 O O . GLY A 1 150 ? 24.717 -16.538 -26.834 1.00 79.81 150 GLY A O 1
ATOM 1211 N N . GLY A 1 151 ? 22.590 -16.089 -26.266 1.00 77.62 151 GLY A N 1
ATOM 1212 C CA . GLY A 1 151 ? 22.654 -14.650 -26.485 1.00 77.62 151 GLY A CA 1
ATOM 1213 C C . GLY A 1 151 ? 23.552 -13.933 -25.477 1.00 77.62 151 GLY A C 1
ATOM 1214 O O . GLY A 1 151 ? 23.644 -14.311 -24.309 1.00 77.62 151 GLY A O 1
ATOM 1215 N N . ILE A 1 152 ? 24.191 -12.852 -25.926 1.00 81.94 152 ILE A N 1
ATOM 1216 C CA . ILE A 1 152 ? 24.966 -11.949 -25.069 1.00 81.94 152 ILE A CA 1
ATOM 1217 C C . ILE A 1 152 ? 24.112 -10.717 -24.780 1.00 81.94 152 ILE A C 1
ATOM 1219 O O . ILE A 1 152 ? 23.688 -10.022 -25.703 1.00 81.94 152 ILE A O 1
ATOM 1223 N N . VAL A 1 153 ? 23.889 -10.427 -23.498 1.00 80.38 153 VAL A N 1
ATOM 1224 C CA . VAL A 1 153 ? 23.146 -9.242 -23.051 1.00 80.38 153 VAL A CA 1
ATOM 1225 C C . VAL A 1 153 ? 24.119 -8.225 -22.477 1.00 80.38 153 VAL A C 1
ATOM 1227 O O . VAL A 1 153 ? 24.842 -8.509 -21.524 1.00 80.38 153 VAL A O 1
ATOM 1230 N N . TYR A 1 154 ? 24.122 -7.027 -23.058 1.00 80.62 154 TYR A N 1
ATOM 1231 C CA . TYR A 1 154 ? 24.866 -5.876 -22.558 1.00 80.62 154 TYR A CA 1
ATOM 1232 C C . TYR A 1 154 ? 23.909 -4.884 -21.899 1.00 80.62 154 TYR A C 1
ATOM 1234 O O . TYR A 1 154 ? 22.881 -4.541 -22.482 1.00 80.62 154 TYR A O 1
ATOM 1242 N N . VAL A 1 155 ? 24.258 -4.396 -20.706 1.00 78.62 155 VAL A N 1
ATOM 1243 C CA . VAL A 1 155 ? 23.410 -3.472 -19.943 1.00 78.62 155 VAL A CA 1
ATOM 1244 C C . VAL A 1 155 ? 24.194 -2.235 -19.533 1.00 78.62 155 VAL A C 1
ATOM 1246 O O . VAL A 1 155 ? 25.130 -2.306 -18.740 1.00 78.62 155 VAL A O 1
ATOM 1249 N N . GLY A 1 156 ? 23.783 -1.084 -20.062 1.00 80.06 156 GLY A N 1
ATOM 1250 C CA . GLY A 1 156 ? 24.263 0.228 -19.637 1.00 80.06 156 GLY A CA 1
ATOM 1251 C C . GLY A 1 156 ? 23.261 0.875 -18.687 1.00 80.06 156 GLY A C 1
ATOM 1252 O O . GLY A 1 156 ? 22.279 1.446 -19.144 1.00 80.06 156 GLY A O 1
ATOM 1253 N N . LEU A 1 157 ? 23.502 0.785 -17.377 1.00 74.12 157 LEU A N 1
ATOM 1254 C CA . LEU A 1 157 ? 22.590 1.311 -16.346 1.00 74.12 157 LEU A CA 1
ATOM 1255 C C . LEU A 1 157 ? 22.764 2.810 -16.054 1.00 74.12 157 LEU A C 1
ATOM 1257 O O . LEU A 1 157 ? 22.010 3.354 -15.257 1.00 74.12 157 LEU A O 1
ATOM 1261 N N . ASP A 1 158 ? 23.764 3.457 -16.658 1.00 74.00 158 ASP A N 1
ATOM 1262 C CA . ASP A 1 158 ? 24.100 4.869 -16.417 1.00 74.00 158 ASP A CA 1
ATOM 1263 C C . ASP A 1 158 ? 24.284 5.214 -14.919 1.00 74.00 158 ASP A C 1
ATOM 1265 O O . ASP A 1 158 ? 23.848 6.243 -14.406 1.00 74.00 158 ASP A O 1
ATOM 1269 N N . ALA A 1 159 ? 24.961 4.317 -14.192 1.00 71.06 159 ALA A N 1
ATOM 1270 C CA . ALA A 1 159 ? 25.151 4.406 -12.740 1.00 71.06 159 ALA A CA 1
ATOM 1271 C C . ALA A 1 159 ? 25.967 5.625 -12.274 1.00 71.06 159 ALA A C 1
ATOM 1273 O O . ALA A 1 159 ? 25.918 5.977 -11.099 1.00 71.06 159 ALA A O 1
ATOM 1274 N N . LEU A 1 160 ? 26.727 6.249 -13.179 1.00 58.16 160 LEU A N 1
ATOM 1275 C CA . LEU A 1 160 ? 27.469 7.485 -12.917 1.00 58.16 160 LEU A CA 1
ATOM 1276 C C . LEU A 1 160 ? 26.533 8.690 -12.778 1.00 58.16 160 LEU A C 1
ATOM 1278 O O . LEU A 1 160 ? 26.808 9.576 -11.974 1.00 58.16 160 LEU A O 1
ATOM 1282 N N . SER A 1 161 ? 25.446 8.711 -13.549 1.00 59.22 161 SER A N 1
ATOM 1283 C CA . SER A 1 161 ? 24.467 9.798 -13.538 1.00 59.22 161 SER A CA 1
ATOM 1284 C C . SER A 1 161 ? 23.460 9.635 -12.401 1.00 59.22 161 SER A C 1
ATOM 1286 O O . SER A 1 161 ? 23.081 10.616 -11.767 1.00 59.22 161 SER A O 1
ATOM 1288 N N . ASP A 1 162 ? 23.039 8.399 -12.117 1.00 58.34 162 ASP A N 1
ATOM 1289 C CA . ASP A 1 162 ? 22.103 8.103 -11.032 1.00 58.34 162 ASP A CA 1
ATOM 1290 C C . ASP A 1 162 ? 22.314 6.684 -10.485 1.00 58.34 162 ASP A C 1
ATOM 1292 O O . ASP A 1 162 ? 21.808 5.685 -11.012 1.00 58.34 162 ASP A O 1
ATOM 1296 N N . TYR A 1 163 ? 23.084 6.614 -9.401 1.00 65.31 163 TYR A N 1
ATOM 1297 C CA . TYR A 1 163 ? 23.464 5.363 -8.757 1.00 65.31 163 TYR A CA 1
ATOM 1298 C C . TYR A 1 163 ? 22.278 4.625 -8.124 1.00 65.31 163 TYR A C 1
ATOM 1300 O O . TYR A 1 163 ? 22.206 3.399 -8.221 1.00 65.31 163 TYR A O 1
ATOM 1308 N N . GLU A 1 164 ? 21.348 5.334 -7.479 1.00 59.16 164 GLU A N 1
ATOM 1309 C CA . GLU A 1 164 ? 20.238 4.691 -6.763 1.00 59.16 164 GLU A CA 1
ATOM 1310 C C . GLU A 1 164 ? 19.321 3.950 -7.729 1.00 59.16 164 GLU A C 1
ATOM 1312 O O . GLU A 1 164 ? 18.918 2.809 -7.482 1.00 59.16 164 GLU A O 1
ATOM 1317 N N . VAL A 1 165 ? 19.054 4.563 -8.877 1.00 58.53 165 VAL A N 1
ATOM 1318 C CA . VAL A 1 165 ? 18.256 3.923 -9.915 1.00 58.53 165 VAL A CA 1
ATOM 1319 C C . VAL A 1 165 ? 19.016 2.779 -10.548 1.00 58.53 165 VAL A C 1
ATOM 1321 O O . VAL A 1 165 ? 18.438 1.705 -10.721 1.00 58.53 165 VAL A O 1
ATOM 1324 N N . ALA A 1 166 ? 20.275 2.987 -10.927 1.00 68.56 166 ALA A N 1
ATOM 1325 C CA . ALA A 1 166 ? 21.060 1.925 -11.535 1.00 68.56 166 ALA A CA 1
ATOM 1326 C C . ALA A 1 166 ? 21.106 0.693 -10.620 1.00 68.56 166 ALA A C 1
ATOM 1328 O O . ALA A 1 166 ? 20.913 -0.430 -11.087 1.00 68.56 166 ALA A O 1
ATOM 1329 N N . ALA A 1 167 ? 21.254 0.903 -9.310 1.00 70.50 167 ALA A N 1
ATOM 1330 C CA . ALA A 1 167 ? 21.182 -0.157 -8.315 1.00 70.50 167 ALA A CA 1
ATOM 1331 C C . ALA A 1 167 ? 19.797 -0.822 -8.276 1.00 70.50 167 ALA A C 1
ATOM 1333 O O . ALA A 1 167 ? 19.709 -2.048 -8.286 1.00 70.50 167 ALA A O 1
ATOM 1334 N N . ALA A 1 168 ? 18.706 -0.054 -8.266 1.00 66.62 168 ALA A N 1
ATOM 1335 C CA . ALA A 1 168 ? 17.353 -0.608 -8.221 1.00 66.62 168 ALA A CA 1
ATOM 1336 C C . ALA A 1 168 ? 16.992 -1.424 -9.480 1.00 66.62 168 ALA A C 1
ATOM 1338 O O . ALA A 1 168 ? 16.450 -2.531 -9.375 1.00 66.62 168 ALA A O 1
ATOM 1339 N N . VAL A 1 169 ? 17.328 -0.907 -10.665 1.00 66.38 169 VAL A N 1
ATOM 1340 C CA . VAL A 1 169 ? 17.087 -1.568 -11.957 1.00 66.38 169 VAL A CA 1
ATOM 1341 C C . VAL A 1 169 ? 17.978 -2.800 -12.098 1.00 66.38 169 VAL A C 1
ATOM 1343 O O . VAL A 1 169 ? 17.480 -3.878 -12.418 1.00 66.38 169 VAL A O 1
ATOM 1346 N N . GLY A 1 170 ? 19.269 -2.677 -11.779 1.00 76.50 170 GLY A N 1
ATOM 1347 C CA . GLY A 1 170 ? 20.212 -3.794 -11.796 1.00 76.50 170 GLY A CA 1
ATOM 1348 C 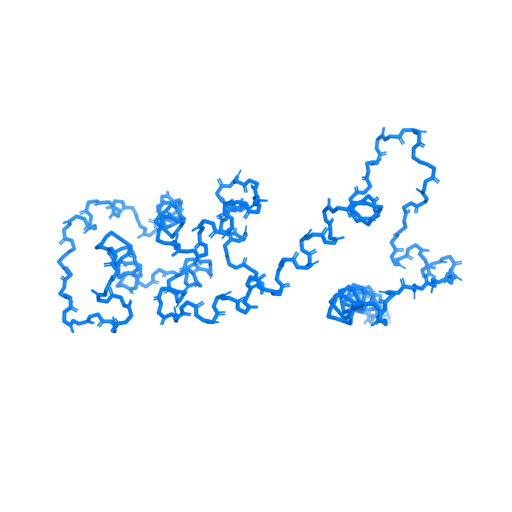C . GLY A 1 170 ? 19.802 -4.916 -10.842 1.00 76.50 170 GLY A C 1
ATOM 1349 O O . GLY A 1 170 ? 19.763 -6.077 -11.241 1.00 76.50 170 GLY A O 1
ATOM 1350 N N . ASN A 1 171 ? 19.407 -4.586 -9.609 1.00 73.50 171 ASN A N 1
ATOM 1351 C CA . ASN A 1 171 ? 18.947 -5.582 -8.638 1.00 73.50 171 ASN A CA 1
ATOM 1352 C C . ASN A 1 171 ? 17.687 -6.314 -9.111 1.00 73.50 171 ASN A C 1
ATOM 1354 O O . ASN A 1 171 ? 17.588 -7.526 -8.940 1.00 73.50 171 ASN A O 1
ATOM 1358 N N . SER A 1 172 ? 16.743 -5.601 -9.729 1.00 70.00 172 SER A N 1
ATOM 1359 C CA . SER A 1 172 ? 15.519 -6.209 -10.266 1.00 70.00 172 SER A CA 1
ATOM 1360 C C . SER A 1 172 ? 15.829 -7.150 -11.436 1.00 70.00 172 SER A C 1
ATOM 1362 O O . SER A 1 172 ? 15.331 -8.273 -11.479 1.00 70.00 172 SER A O 1
ATOM 1364 N N . MET A 1 173 ? 16.720 -6.729 -12.336 1.00 78.62 173 MET A N 1
ATOM 1365 C CA . MET A 1 173 ? 17.203 -7.531 -13.460 1.00 78.62 173 MET A CA 1
ATOM 1366 C C . MET A 1 173 ? 17.921 -8.809 -12.993 1.00 78.62 173 MET A C 1
ATOM 1368 O O . MET A 1 173 ? 17.642 -9.896 -13.498 1.00 78.62 173 MET A O 1
ATOM 1372 N N . PHE A 1 174 ? 18.822 -8.703 -12.011 1.00 79.06 174 PHE A N 1
ATOM 1373 C CA . PHE A 1 174 ? 19.513 -9.862 -11.442 1.00 79.06 174 PHE A CA 1
ATOM 1374 C C . PHE A 1 174 ? 18.565 -10.783 -10.669 1.00 79.06 174 PHE A C 1
ATOM 1376 O O . PHE A 1 174 ? 18.732 -12.001 -10.719 1.00 79.06 174 PHE A O 1
ATOM 1383 N N . ALA A 1 175 ? 17.557 -10.242 -9.981 1.00 75.50 175 ALA A N 1
ATOM 1384 C CA . ALA A 1 175 ? 16.549 -11.052 -9.301 1.00 75.50 175 ALA A CA 1
ATOM 1385 C C . ALA A 1 175 ? 15.760 -11.922 -10.296 1.00 75.50 175 ALA A C 1
ATOM 1387 O O . ALA A 1 175 ? 15.545 -13.105 -10.041 1.00 75.50 175 ALA A O 1
ATOM 1388 N N . ASP A 1 176 ? 15.398 -11.376 -11.457 1.00 72.81 176 ASP A N 1
ATOM 1389 C CA . ASP A 1 176 ? 14.714 -12.143 -12.500 1.00 72.81 176 ASP A CA 1
ATOM 1390 C C . ASP A 1 176 ? 15.629 -13.211 -13.126 1.00 72.81 176 ASP A C 1
ATOM 1392 O O . ASP A 1 176 ? 15.273 -14.388 -13.190 1.00 72.81 176 ASP A O 1
ATOM 1396 N N . LEU A 1 177 ? 16.875 -12.852 -13.459 1.00 80.56 177 LEU A N 1
ATOM 1397 C CA . LEU A 1 177 ? 17.862 -13.812 -13.965 1.00 80.56 177 LEU A CA 1
ATOM 1398 C C . LEU A 1 177 ? 18.145 -14.944 -12.963 1.00 80.56 177 LEU A C 1
ATOM 1400 O O . LEU A 1 177 ? 18.229 -16.1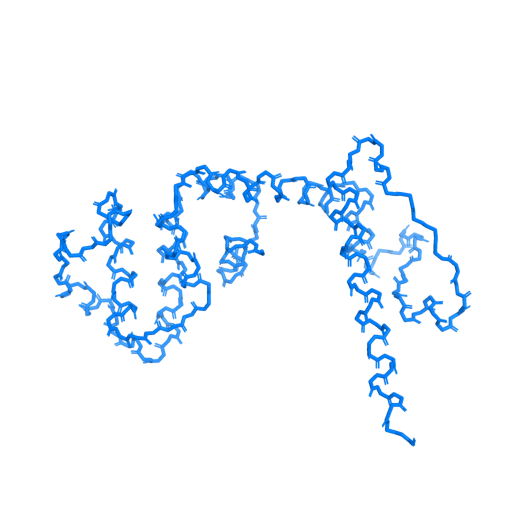10 -13.345 1.00 80.56 177 LEU A O 1
ATOM 1404 N N . THR A 1 178 ? 18.281 -14.623 -11.674 1.00 79.69 178 THR A N 1
ATOM 1405 C CA . THR A 1 178 ? 18.486 -15.630 -10.618 1.00 79.69 178 THR A CA 1
ATOM 1406 C C . THR A 1 178 ? 17.256 -16.512 -10.414 1.00 79.69 178 THR A C 1
ATOM 1408 O O . THR A 1 178 ? 17.412 -17.706 -10.162 1.00 79.69 178 THR A O 1
ATOM 1411 N N . SER A 1 179 ? 16.045 -15.975 -10.589 1.00 76.44 179 SER A N 1
ATOM 1412 C CA . SER A 1 179 ? 14.799 -16.749 -10.608 1.00 76.44 179 SER A CA 1
ATOM 1413 C C . SER A 1 179 ? 14.764 -17.742 -11.776 1.00 76.44 179 SER A C 1
ATOM 1415 O O . SER A 1 179 ? 14.486 -18.924 -11.568 1.00 76.44 179 SER A O 1
ATOM 1417 N N . VAL A 1 180 ? 15.129 -17.303 -12.988 1.00 79.31 180 VAL A N 1
ATOM 1418 C CA . VAL A 1 180 ? 15.212 -18.164 -14.183 1.00 79.31 180 VAL A CA 1
ATOM 1419 C C . VAL A 1 180 ? 16.317 -19.210 -14.047 1.00 79.31 180 VAL A C 1
ATOM 1421 O O . VAL A 1 180 ? 16.104 -20.382 -14.344 1.00 79.31 180 VAL A O 1
ATOM 1424 N N . ALA A 1 181 ? 17.482 -18.844 -13.516 1.00 79.12 181 ALA A N 1
ATOM 1425 C CA . ALA A 1 181 ? 18.519 -19.819 -13.194 1.00 79.12 181 ALA A CA 1
ATOM 1426 C C . ALA A 1 181 ? 18.010 -20.841 -12.160 1.00 79.12 181 ALA A C 1
ATOM 1428 O O . ALA A 1 181 ? 18.177 -22.048 -12.332 1.00 79.12 181 ALA A O 1
ATOM 1429 N N . GLY A 1 182 ? 17.329 -20.377 -11.110 1.00 76.81 182 GLY A N 1
ATOM 1430 C CA . GLY A 1 182 ? 16.732 -21.232 -10.090 1.00 76.81 182 GLY A CA 1
ATOM 1431 C C . GLY A 1 182 ? 15.695 -22.201 -10.656 1.00 76.81 182 GLY A C 1
ATOM 1432 O O . GLY A 1 182 ? 15.701 -23.374 -10.283 1.00 76.81 182 GLY A O 1
ATOM 1433 N N . SER A 1 183 ? 14.834 -21.754 -11.574 1.00 74.62 183 SER A N 1
ATOM 1434 C CA . SER A 1 183 ? 13.858 -22.627 -12.229 1.00 74.62 183 SER A CA 1
ATOM 1435 C C . SER A 1 183 ? 14.553 -23.679 -13.099 1.00 74.62 183 SER A C 1
ATOM 1437 O O . SER A 1 183 ? 14.263 -24.864 -12.938 1.00 74.62 183 SER A O 1
ATOM 1439 N N . LEU A 1 184 ? 15.545 -23.295 -13.909 1.00 72.06 184 LEU A N 1
ATOM 1440 C CA . LEU A 1 184 ? 16.331 -24.228 -14.725 1.00 72.06 184 LEU A CA 1
ATOM 1441 C C . LEU A 1 184 ? 16.964 -25.344 -13.876 1.00 72.06 184 LEU A C 1
ATOM 1443 O O . LEU A 1 184 ? 16.805 -26.523 -14.189 1.00 72.06 184 LEU A O 1
ATOM 1447 N N . TYR A 1 185 ? 17.615 -25.010 -12.758 1.00 67.00 185 TYR A N 1
ATOM 1448 C CA . TYR A 1 185 ? 18.274 -26.016 -11.914 1.00 67.00 185 TYR A CA 1
ATOM 1449 C C . TYR A 1 185 ? 17.307 -26.827 -11.040 1.00 67.00 185 TYR A C 1
ATOM 1451 O O . TYR A 1 185 ? 17.557 -28.004 -10.774 1.00 67.00 185 TYR A O 1
ATOM 1459 N N . LYS A 1 186 ? 16.176 -26.248 -10.619 1.00 54.62 186 LYS A N 1
ATOM 1460 C CA . LYS A 1 186 ? 15.179 -26.953 -9.799 1.00 54.62 186 LYS A CA 1
ATOM 1461 C C . LYS A 1 186 ? 14.422 -28.027 -10.588 1.00 54.62 186 LYS A C 1
ATOM 1463 O O . LYS A 1 186 ? 14.051 -29.040 -10.002 1.00 54.62 186 LYS A O 1
ATOM 1468 N N . PHE A 1 187 ? 14.241 -27.851 -11.900 1.00 53.69 187 PHE A N 1
ATOM 1469 C CA . PHE A 1 187 ? 13.644 -28.871 -12.776 1.00 53.69 187 PHE A CA 1
ATOM 1470 C C . PHE A 1 187 ? 14.658 -29.892 -13.324 1.00 53.69 187 PHE A C 1
ATOM 1472 O O . PHE A 1 187 ? 14.261 -30.997 -13.680 1.00 53.69 187 PHE A O 1
ATOM 1479 N N . VAL A 1 188 ? 15.962 -29.583 -13.330 1.00 46.94 188 VAL A N 1
ATOM 1480 C CA . VAL A 1 188 ? 17.020 -30.535 -13.736 1.00 46.94 188 VAL A CA 1
ATOM 1481 C C . VAL A 1 188 ? 17.370 -31.545 -12.630 1.00 46.94 188 VAL A C 1
ATOM 1483 O O . VAL A 1 188 ? 17.913 -32.601 -12.928 1.00 46.94 188 VAL A O 1
ATOM 1486 N N . SER A 1 189 ? 16.987 -31.304 -11.368 1.00 39.88 189 SER A N 1
ATOM 1487 C CA . SER A 1 189 ? 17.204 -32.266 -10.268 1.00 39.88 189 SER A CA 1
ATOM 1488 C C . SER A 1 189 ? 16.149 -33.387 -10.172 1.00 39.88 189 SER A C 1
ATOM 1490 O O . SER A 1 189 ? 16.116 -34.108 -9.174 1.00 39.88 189 SER A O 1
ATOM 1492 N N . VAL A 1 190 ? 15.290 -33.553 -11.184 1.00 43.69 190 VAL A N 1
ATOM 1493 C CA . VAL A 1 190 ? 14.460 -34.757 -11.354 1.00 43.69 190 VAL A CA 1
ATOM 1494 C C . VAL A 1 190 ? 14.781 -35.382 -12.708 1.00 43.69 190 VAL A C 1
ATOM 1496 O O . VAL A 1 190 ? 13.992 -35.316 -13.649 1.00 43.69 190 VAL A O 1
ATOM 1499 N N . ARG A 1 191 ? 15.969 -35.974 -12.807 1.00 36.59 191 ARG A N 1
ATOM 1500 C CA . ARG A 1 191 ? 16.261 -37.086 -13.713 1.00 36.59 191 ARG A CA 1
ATOM 1501 C C . ARG A 1 191 ? 17.442 -37.889 -13.201 1.00 36.59 191 ARG A C 1
ATOM 1503 O O . ARG A 1 191 ? 18.427 -37.257 -12.768 1.00 36.59 191 ARG A O 1
#

Sequence (191 aa):
MNVMARALVALGRKPDYQEINRYASDVEPLLIDYFEYWLDREPAASGWREELRSLAIDKKNLDKGLQSRGARAVSLVEYARRKKLYDPIAHALGSTLNYEKSHFDKLVASLLPLMEKLTTGRTASLLSPELDDPTDWRPVFDWTSVIHLGGIVYVGLDALSDYEVAAAVGNSMFADLTSVAGSLYKFVSVR

Radius of gyration: 22.04 Å; chains: 1; bounding box: 51×50×63 Å

Foldseek 3Di:
DDLLCVLCVLLVHHDDPVVLVVCLVPVQVSLLSSLVVVLVVDPLNVPVVVVLVVDDDDLVPDDPLCSPDDPRSSSSLVSCVVSVNDDPSNVVSNVVSVDDSVVSCVVCVLVVLVCCQCPDDPNVCLVVPPPPDPPPPDDRDDLVRCVVVVHDDDDDLVCVVPVSSSVVVVVVNVVRNVVVVVVVVVVVVPD

pLDDT: mean 70.68, std 14.47, range [3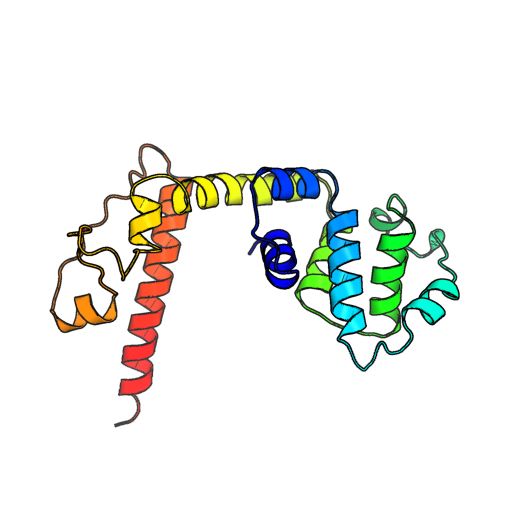6.59, 92.31]